Protein AF-A0A9D9IUT5-F1 (afdb_monomer_lite)

pLDDT: mean 87.12, std 12.57, range [39.44, 98.44]

Secondary structure (DSSP, 8-state):
-HHHHHHHHHHTHHHHHHHHHHH-S-S-TTSPPPP----TTS--HHHHHHHHHS-SS---HHHHHHHHHH--S----SSHHHHHH---TTHHHHTT--SEE--TT-SSHHHHHHHHHHHHHTT-EEEEEEE-SS--EEEEEEEEEE-TTS-EEEEEEE-TT-TTS----S-SSS-----EEEEEEEE-SSSS--EEETTSS-EEEEEEEE---HHHHHHH-TT----GGG--

Sequence (232 aa):
ASNLLHWWTRLNEPYIEAYDARYSSNPWPVYPRPSFGFSDTEGSEIFDFFRDISRNRGGSDAVGINWFICGTPGISSPDPDIDDNYGGYFTEIFDNIDVAVSPEDAMNKESFSRIIKGALENKQGIGFVRGGVGATHVMTIWGAEFDDEGYVSAIYYVDNNDHFRFEVKGGSNDFQHHRLIREVITYKDSGYWKVILGTGSYAITSLTVVDLKRDIWQKKFPEVEINESFIQ

Structure (mmCIF, N/CA/C/O backbone):
data_AF-A0A9D9IUT5-F1
#
_entry.id   AF-A0A9D9IUT5-F1
#
loop_
_atom_site.group_PDB
_atom_site.id
_atom_site.type_symbol
_atom_site.label_atom_id
_atom_site.label_alt_id
_atom_site.label_comp_id
_atom_site.label_asym_id
_atom_site.label_entity_id
_atom_site.label_seq_id
_atom_site.pdbx_PDB_ins_code
_atom_site.Cartn_x
_atom_site.Cartn_y
_atom_site.Cartn_z
_atom_site.occupancy
_atom_site.B_iso_or_equiv
_atom_site.auth_seq_id
_atom_site.auth_comp_id
_atom_site.auth_asym_id
_atom_site.auth_atom_id
_atom_site.pdbx_PDB_model_num
ATOM 1 N N . ALA A 1 1 ? 4.199 -4.278 3.596 1.00 90.62 1 ALA A N 1
ATOM 2 C CA . ALA A 1 1 ? 4.798 -3.986 2.277 1.00 90.62 1 ALA A CA 1
ATOM 3 C C . ALA A 1 1 ? 4.388 -5.017 1.223 1.00 90.62 1 ALA A C 1
ATOM 5 O O . ALA A 1 1 ? 3.663 -4.640 0.316 1.00 90.62 1 ALA A O 1
ATOM 6 N N . SER A 1 2 ? 4.760 -6.300 1.346 1.00 93.25 2 SER A N 1
ATOM 7 C CA . SER A 1 2 ? 4.600 -7.300 0.267 1.00 93.25 2 SER A CA 1
ATOM 8 C C . SER A 1 2 ? 3.184 -7.434 -0.313 1.00 93.25 2 SER A C 1
ATOM 10 O O . SER A 1 2 ? 3.049 -7.415 -1.527 1.00 93.25 2 SER A O 1
ATOM 12 N N . ASN A 1 3 ? 2.124 -7.465 0.505 1.00 92.62 3 ASN A N 1
ATOM 13 C CA . ASN A 1 3 ? 0.739 -7.512 -0.003 1.00 92.62 3 ASN A CA 1
ATOM 14 C C . ASN A 1 3 ? 0.387 -6.315 -0.902 1.00 92.62 3 ASN A C 1
ATOM 16 O O . ASN A 1 3 ? -0.244 -6.478 -1.942 1.00 92.62 3 ASN A O 1
ATOM 20 N N . LEU A 1 4 ? 0.811 -5.111 -0.508 1.00 96.06 4 LEU A N 1
ATOM 21 C CA . LEU A 1 4 ? 0.586 -3.891 -1.285 1.00 96.06 4 LEU A CA 1
ATOM 22 C C . LEU A 1 4 ? 1.454 -3.862 -2.546 1.00 96.06 4 LEU A C 1
ATOM 24 O O . LEU A 1 4 ? 1.012 -3.341 -3.560 1.00 96.06 4 LEU A O 1
ATOM 28 N N . LEU A 1 5 ? 2.654 -4.448 -2.508 1.00 97.00 5 LEU A N 1
ATOM 29 C CA . LEU A 1 5 ? 3.489 -4.598 -3.699 1.00 97.00 5 LEU A CA 1
ATOM 30 C C . LEU A 1 5 ? 2.892 -5.600 -4.683 1.00 97.00 5 LEU A C 1
ATOM 32 O O . LEU A 1 5 ? 2.835 -5.274 -5.856 1.00 97.00 5 LEU A O 1
ATOM 36 N N . HIS A 1 6 ? 2.376 -6.743 -4.223 1.00 94.31 6 HIS A N 1
ATOM 37 C CA . HIS A 1 6 ? 1.640 -7.686 -5.075 1.00 94.31 6 HIS A CA 1
ATOM 38 C C . HIS A 1 6 ? 0.436 -7.031 -5.742 1.00 94.31 6 HIS A C 1
ATOM 40 O O . HIS A 1 6 ? 0.234 -7.170 -6.944 1.00 94.31 6 HIS A O 1
ATOM 46 N N . TRP A 1 7 ? -0.344 -6.265 -4.978 1.00 94.12 7 TRP A N 1
ATOM 47 C CA . TRP A 1 7 ? -1.442 -5.474 -5.530 1.00 94.12 7 TRP A CA 1
ATOM 48 C C . TRP A 1 7 ? -0.948 -4.470 -6.586 1.00 94.12 7 TRP A C 1
ATOM 50 O O . TRP A 1 7 ? -1.491 -4.406 -7.690 1.00 94.12 7 TRP A O 1
ATOM 60 N N . TRP A 1 8 ? 0.109 -3.717 -6.275 1.00 96.44 8 TRP A N 1
ATOM 61 C CA . TRP A 1 8 ? 0.637 -2.674 -7.149 1.00 96.44 8 TRP A CA 1
ATOM 62 C C . TRP A 1 8 ? 1.225 -3.244 -8.444 1.00 96.44 8 TRP A C 1
ATOM 64 O O . TRP A 1 8 ? 0.943 -2.729 -9.525 1.00 96.44 8 TRP A O 1
ATOM 74 N N . THR A 1 9 ? 2.007 -4.324 -8.358 1.00 95.00 9 THR A N 1
ATOM 75 C CA . THR A 1 9 ? 2.627 -4.973 -9.520 1.00 95.00 9 THR A CA 1
ATOM 76 C C . THR A 1 9 ? 1.574 -5.629 -10.395 1.00 95.00 9 THR A C 1
ATOM 78 O O . THR A 1 9 ? 1.583 -5.427 -11.606 1.00 95.00 9 THR A O 1
ATOM 81 N N . ARG A 1 10 ? 0.597 -6.318 -9.795 1.00 92.44 10 ARG A N 1
ATOM 82 C CA . ARG A 1 10 ? -0.505 -6.947 -10.528 1.00 92.44 10 ARG A CA 1
ATOM 83 C C . ARG A 1 10 ? -1.317 -5.944 -11.341 1.00 92.44 10 ARG A C 1
ATOM 85 O O . ARG A 1 10 ? -1.724 -6.257 -12.458 1.00 92.44 10 ARG A O 1
ATOM 92 N N . LEU A 1 11 ? -1.583 -4.763 -10.782 1.00 93.31 11 LEU A N 1
ATOM 93 C CA . LEU A 1 11 ? -2.378 -3.725 -11.441 1.00 93.31 11 LEU A CA 1
ATOM 94 C C . LEU A 1 11 ? -1.574 -2.839 -12.400 1.00 93.31 11 LEU A C 1
ATOM 96 O O . LEU A 1 11 ? -2.183 -2.102 -13.179 1.00 93.31 11 LEU A O 1
ATOM 100 N N . ASN A 1 12 ? -0.245 -2.912 -12.371 1.00 95.19 12 ASN A N 1
ATOM 101 C CA . ASN A 1 12 ? 0.646 -2.222 -13.303 1.00 95.19 12 ASN A CA 1
ATOM 102 C C . ASN A 1 12 ? 1.376 -3.186 -14.255 1.00 95.19 12 ASN A C 1
ATOM 104 O O . ASN A 1 12 ? 2.291 -2.765 -14.951 1.00 95.19 12 ASN A O 1
ATOM 108 N N . GLU A 1 13 ? 0.966 -4.453 -14.323 1.00 94.06 13 GLU A N 1
ATOM 109 C CA . GLU A 1 13 ? 1.642 -5.5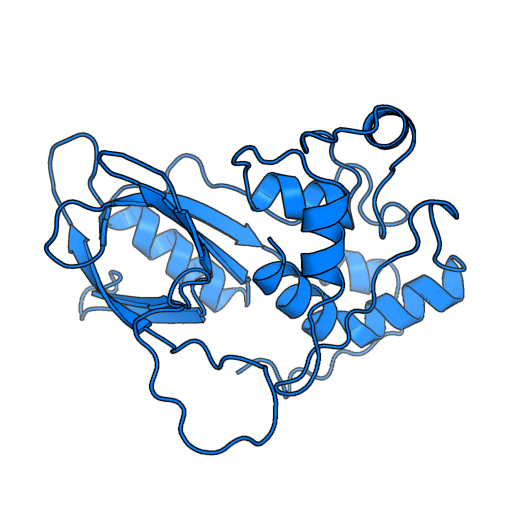17 -15.079 1.00 94.06 13 GLU A CA 1
ATOM 110 C C . GLU A 1 13 ? 1.968 -5.128 -16.540 1.00 94.06 13 GLU A C 1
ATOM 112 O O . GLU A 1 13 ? 3.148 -5.165 -16.888 1.00 94.06 13 GLU A O 1
ATOM 117 N N . PRO A 1 14 ? 1.032 -4.602 -17.362 1.00 95.31 14 PRO A N 1
ATOM 118 C CA . PRO A 1 14 ? 1.368 -4.170 -18.725 1.00 95.31 14 PRO A CA 1
ATOM 119 C C . PRO A 1 14 ? 2.414 -3.042 -18.794 1.00 95.31 14 PRO A C 1
ATOM 121 O O . PRO A 1 14 ? 3.215 -2.973 -19.726 1.00 95.31 14 PRO A O 1
ATOM 124 N N . TYR A 1 15 ? 2.431 -2.144 -17.805 1.00 96.44 15 TYR A N 1
ATOM 125 C CA . TYR A 1 15 ? 3.437 -1.084 -17.726 1.00 96.44 15 TYR A CA 1
ATOM 126 C C . TYR A 1 15 ? 4.805 -1.617 -17.316 1.00 96.44 15 TYR A C 1
ATOM 128 O O . TYR A 1 15 ? 5.823 -1.164 -17.836 1.00 96.44 15 TYR A O 1
ATOM 136 N N . ILE A 1 16 ? 4.825 -2.581 -16.399 1.00 94.81 16 ILE A N 1
ATOM 137 C CA . ILE A 1 16 ? 6.037 -3.270 -15.966 1.00 94.81 16 ILE A CA 1
ATOM 138 C C . ILE A 1 16 ? 6.655 -4.024 -17.150 1.00 94.81 16 ILE A C 1
ATOM 140 O O . ILE A 1 16 ? 7.848 -3.881 -17.390 1.00 94.81 16 ILE A O 1
ATOM 144 N N . GLU A 1 17 ? 5.859 -4.733 -17.952 1.00 93.94 17 GLU A N 1
ATOM 145 C CA . GLU A 1 17 ? 6.348 -5.401 -19.168 1.00 93.94 17 GLU A CA 1
ATOM 146 C C . GLU A 1 17 ? 6.980 -4.406 -20.158 1.00 93.94 17 GLU A C 1
ATOM 148 O O . GLU A 1 17 ? 8.074 -4.637 -20.682 1.00 93.94 17 GLU A O 1
ATOM 153 N N . ALA A 1 18 ? 6.329 -3.259 -20.385 1.00 95.62 18 ALA A N 1
ATOM 154 C CA . ALA A 1 18 ? 6.859 -2.207 -21.251 1.00 95.62 18 ALA A CA 1
ATOM 155 C C . ALA A 1 18 ? 8.140 -1.563 -20.686 1.00 95.62 18 ALA A C 1
ATOM 157 O O . ALA A 1 18 ? 9.061 -1.229 -21.442 1.00 95.62 18 ALA A O 1
ATOM 158 N N . TYR A 1 19 ? 8.220 -1.408 -19.363 1.00 94.81 19 TYR A N 1
ATOM 159 C CA . TYR A 1 19 ? 9.417 -0.951 -18.663 1.00 94.81 19 TYR A CA 1
ATOM 160 C C . TYR A 1 19 ? 10.583 -1.906 -18.887 1.00 94.81 19 TYR A C 1
ATOM 162 O O . TYR A 1 19 ? 11.660 -1.477 -19.303 1.00 94.81 19 TYR A O 1
ATOM 170 N N . ASP A 1 20 ? 10.355 -3.198 -18.678 1.00 92.19 20 ASP A N 1
ATOM 171 C CA . ASP A 1 20 ? 11.373 -4.233 -18.810 1.00 92.19 20 ASP A CA 1
ATOM 172 C C . ASP A 1 20 ? 11.903 -4.314 -20.241 1.00 92.19 20 ASP A C 1
ATOM 174 O O . ASP A 1 20 ? 13.118 -4.326 -20.455 1.00 92.19 20 ASP A O 1
ATOM 178 N N . ALA A 1 21 ? 11.005 -4.261 -21.229 1.00 93.31 21 ALA A N 1
ATOM 179 C CA . ALA A 1 21 ? 11.368 -4.250 -22.642 1.00 93.31 21 ALA A CA 1
ATOM 180 C C . ALA A 1 21 ? 12.238 -3.039 -23.025 1.00 93.31 21 ALA A C 1
ATOM 182 O O . ALA A 1 21 ? 13.100 -3.146 -23.898 1.00 93.31 21 ALA A O 1
ATOM 183 N N . ARG A 1 22 ? 12.025 -1.880 -22.386 1.00 93.69 22 ARG A N 1
ATOM 184 C CA . ARG A 1 22 ? 12.753 -0.637 -22.688 1.00 93.69 22 ARG A CA 1
ATOM 185 C C . ARG A 1 22 ? 14.077 -0.521 -21.939 1.00 93.69 22 ARG A C 1
ATOM 187 O O . ARG A 1 22 ? 15.047 -0.027 -22.508 1.00 93.69 22 ARG A O 1
ATOM 194 N N . TYR A 1 23 ? 14.110 -0.950 -20.683 1.00 89.44 23 TYR A N 1
ATOM 195 C CA . TYR A 1 23 ? 15.225 -0.709 -19.766 1.00 89.44 23 TYR A CA 1
ATOM 196 C C . TYR A 1 23 ? 16.047 -1.961 -19.444 1.00 89.44 23 TYR A C 1
ATOM 198 O O . TYR A 1 23 ? 17.029 -1.870 -18.715 1.00 89.44 23 TYR A O 1
ATOM 206 N N . SER A 1 24 ? 15.694 -3.121 -20.014 1.00 71.56 24 SER A N 1
ATOM 207 C CA . SER A 1 24 ? 16.370 -4.409 -19.772 1.00 71.56 24 SER A CA 1
ATOM 208 C C . SER A 1 24 ? 16.408 -4.813 -18.290 1.00 71.56 24 SER A C 1
ATOM 210 O O . SER A 1 24 ? 17.370 -5.431 -17.842 1.00 71.56 24 SER A O 1
ATOM 212 N N . SER A 1 25 ? 15.365 -4.431 -17.545 1.00 62.53 25 SER A N 1
ATOM 213 C CA . SER A 1 25 ? 15.146 -4.604 -16.099 1.00 62.53 25 SER A CA 1
ATOM 214 C C . SER A 1 25 ? 16.076 -5.591 -15.380 1.00 62.53 25 SER A C 1
ATOM 216 O O . SER A 1 25 ? 15.785 -6.785 -15.309 1.00 62.53 25 SER A O 1
ATOM 218 N N . ASN A 1 26 ? 17.159 -5.089 -14.778 1.00 61.16 26 ASN A N 1
ATOM 219 C CA . ASN A 1 26 ? 17.793 -5.721 -13.617 1.00 61.16 26 ASN A CA 1
ATOM 220 C C . ASN A 1 26 ? 18.773 -4.737 -12.944 1.00 61.16 26 ASN A C 1
ATOM 222 O O . ASN A 1 26 ? 19.967 -4.757 -13.248 1.00 61.16 26 ASN A O 1
ATOM 226 N N . PRO A 1 27 ? 18.296 -3.828 -12.074 1.00 61.53 27 PRO A N 1
ATOM 227 C CA . PRO A 1 27 ? 19.110 -2.705 -11.610 1.00 61.53 27 PRO A CA 1
ATOM 228 C C . PRO A 1 27 ? 20.299 -3.112 -10.730 1.00 61.53 27 PRO A C 1
ATOM 230 O O . PRO A 1 27 ? 21.209 -2.310 -10.549 1.00 61.53 27 PRO A O 1
ATOM 233 N N . TRP A 1 28 ? 20.367 -4.364 -10.256 1.00 67.44 28 TRP A N 1
ATOM 234 C CA . TRP A 1 28 ? 21.574 -4.887 -9.622 1.00 67.44 28 TRP A CA 1
ATOM 235 C C . TRP A 1 28 ? 21.656 -6.424 -9.702 1.00 67.44 28 TRP A C 1
ATOM 237 O O . TRP A 1 28 ? 20.814 -7.104 -9.118 1.00 67.44 28 TRP A O 1
ATOM 247 N N . PRO A 1 29 ? 22.669 -7.013 -10.375 1.00 66.56 29 PRO A N 1
ATOM 248 C CA . PRO A 1 29 ? 22.763 -8.468 -10.556 1.00 66.56 29 PRO A CA 1
ATOM 249 C C . PRO A 1 29 ? 22.817 -9.297 -9.267 1.00 66.56 29 PRO A C 1
ATOM 251 O O . PRO A 1 29 ? 22.494 -10.481 -9.302 1.00 66.56 29 PRO A O 1
ATOM 254 N N . VAL A 1 30 ? 23.247 -8.696 -8.151 1.00 72.94 30 VAL A N 1
ATOM 255 C CA . VAL A 1 30 ? 23.338 -9.370 -6.844 1.00 72.94 30 VAL A CA 1
ATOM 256 C C . VAL A 1 30 ? 21.951 -9.561 -6.220 1.00 72.94 30 VAL A C 1
ATOM 258 O O . VAL A 1 30 ? 21.727 -10.547 -5.526 1.00 72.94 30 VAL A O 1
ATOM 261 N N . TYR A 1 31 ? 21.008 -8.668 -6.528 1.00 76.25 31 TYR A N 1
ATOM 262 C CA . TYR A 1 31 ? 19.648 -8.676 -5.994 1.00 76.25 31 TYR A CA 1
ATOM 263 C C . TYR A 1 31 ? 18.642 -8.550 -7.142 1.00 76.25 31 TYR A C 1
ATOM 265 O O . TYR A 1 31 ? 18.053 -7.479 -7.343 1.00 76.25 31 TYR A O 1
ATOM 273 N N . PRO A 1 32 ? 18.457 -9.626 -7.933 1.00 84.31 32 PRO A N 1
ATOM 274 C CA . PRO A 1 32 ? 17.520 -9.602 -9.041 1.00 84.31 32 PRO A CA 1
ATOM 275 C C . PRO A 1 32 ? 16.111 -9.305 -8.537 1.00 84.31 32 PRO A C 1
ATOM 277 O O . PRO A 1 32 ? 15.753 -9.653 -7.410 1.00 84.31 32 PRO A O 1
ATOM 280 N N . ARG A 1 33 ? 15.307 -8.659 -9.382 1.00 89.44 33 ARG A N 1
ATOM 281 C CA . ARG A 1 33 ? 13.916 -8.368 -9.034 1.00 89.44 33 ARG A CA 1
ATOM 282 C C . ARG A 1 33 ? 13.164 -9.677 -8.759 1.00 89.44 33 ARG A C 1
ATOM 284 O O . ARG A 1 33 ? 13.180 -10.535 -9.644 1.00 89.44 33 ARG A O 1
ATOM 291 N N . PRO A 1 34 ? 12.523 -9.842 -7.584 1.00 90.94 34 PRO A N 1
ATOM 292 C CA . PRO A 1 34 ? 11.780 -11.060 -7.282 1.00 90.94 34 PRO A CA 1
ATOM 293 C C . PRO A 1 34 ? 10.592 -11.210 -8.232 1.00 90.94 34 PRO A C 1
ATOM 295 O O . PRO A 1 34 ? 10.058 -10.213 -8.732 1.00 90.94 34 PRO A O 1
ATOM 298 N N . SER A 1 35 ? 10.154 -12.449 -8.449 1.00 90.56 35 SER A N 1
ATOM 299 C CA . SER A 1 35 ? 8.930 -12.722 -9.192 1.00 90.56 35 SER A CA 1
ATOM 300 C C . SER A 1 35 ? 7.730 -12.035 -8.538 1.00 90.56 35 SER A C 1
ATOM 302 O O . SER A 1 35 ? 7.571 -12.014 -7.314 1.00 90.56 35 SER A O 1
ATOM 304 N N . PHE A 1 36 ? 6.859 -11.484 -9.381 1.00 90.06 36 PHE A N 1
ATOM 305 C CA . PHE A 1 36 ? 5.552 -10.966 -8.973 1.00 90.06 36 PHE A CA 1
ATOM 306 C C . PHE A 1 36 ? 4.461 -12.037 -9.028 1.00 90.06 36 PHE A C 1
ATOM 308 O O . PHE A 1 36 ? 3.319 -11.762 -8.666 1.00 90.06 36 PHE A O 1
ATOM 315 N N . GLY A 1 37 ? 4.806 -13.245 -9.487 1.00 84.31 37 GLY A N 1
ATOM 316 C CA . GLY A 1 37 ? 3.919 -14.395 -9.440 1.00 84.31 37 GLY A CA 1
ATOM 317 C C . GLY A 1 37 ? 3.505 -14.675 -8.001 1.00 84.31 37 GLY A C 1
ATOM 318 O O . GLY A 1 37 ? 4.340 -14.785 -7.104 1.00 84.31 37 GLY A O 1
ATOM 319 N N . PHE A 1 38 ? 2.199 -14.751 -7.784 1.00 77.62 38 PHE A N 1
ATOM 320 C CA . PHE A 1 38 ? 1.624 -15.135 -6.509 1.00 77.62 38 PHE A CA 1
ATOM 321 C C . PHE A 1 38 ? 0.330 -15.899 -6.767 1.00 77.62 38 PHE A C 1
ATOM 323 O O . PHE A 1 38 ? -0.534 -15.445 -7.520 1.00 77.62 38 PHE A O 1
ATOM 330 N N . SER A 1 39 ? 0.208 -17.066 -6.145 1.00 73.19 39 SER A N 1
ATOM 331 C CA . SER A 1 39 ? -0.992 -17.895 -6.189 1.00 73.19 39 SER A CA 1
ATOM 332 C C . SER A 1 39 ? -1.281 -18.471 -4.806 1.00 73.19 39 SER A C 1
ATOM 334 O O . SER A 1 39 ? -0.475 -18.363 -3.885 1.00 73.19 39 SER A O 1
ATOM 336 N N . ASP A 1 40 ? -2.425 -19.127 -4.664 1.00 67.69 40 ASP A N 1
ATOM 337 C CA . ASP A 1 40 ? -2.781 -19.922 -3.486 1.00 67.69 40 ASP A CA 1
ATOM 338 C C . ASP A 1 40 ? -1.916 -21.190 -3.319 1.00 67.69 40 ASP A C 1
ATOM 340 O O . ASP A 1 40 ? -2.012 -21.893 -2.312 1.00 67.69 40 ASP A O 1
ATOM 344 N N . THR A 1 41 ? -1.048 -21.485 -4.292 1.00 64.56 41 THR A N 1
ATOM 345 C CA . THR A 1 41 ? -0.199 -22.684 -4.320 1.00 64.56 41 THR A CA 1
ATOM 346 C C . THR A 1 41 ? 1.299 -22.400 -4.356 1.00 64.56 41 THR A C 1
ATOM 348 O O . THR A 1 41 ? 2.081 -23.349 -4.375 1.00 64.56 41 THR A O 1
ATOM 351 N N . GLU A 1 42 ? 1.710 -21.132 -4.355 1.00 71.06 42 GLU A N 1
ATOM 352 C CA . GLU A 1 42 ? 3.113 -20.729 -4.456 1.00 71.06 42 GLU A CA 1
ATOM 353 C C . GLU A 1 42 ? 3.477 -19.697 -3.383 1.00 71.06 42 GLU A C 1
ATOM 355 O O . GLU A 1 42 ? 2.655 -18.892 -2.943 1.00 71.06 42 GLU A O 1
ATOM 360 N N . GLY A 1 43 ? 4.739 -19.730 -2.950 1.00 79.81 43 GLY A N 1
ATOM 361 C CA . GLY A 1 43 ? 5.280 -18.750 -2.015 1.00 79.81 43 GLY A CA 1
ATOM 362 C C . GLY A 1 43 ? 5.399 -17.366 -2.651 1.00 79.81 43 GLY A C 1
ATOM 363 O O . GLY A 1 43 ? 5.471 -17.214 -3.865 1.00 79.81 43 GLY A O 1
ATOM 364 N N . SER A 1 44 ? 5.440 -16.334 -1.814 1.00 89.00 44 SER A N 1
ATOM 365 C CA . SER A 1 44 ? 5.627 -14.960 -2.270 1.00 89.00 44 SER A CA 1
ATOM 366 C C . SER A 1 44 ? 7.118 -14.615 -2.309 1.00 89.00 44 SER A C 1
ATOM 368 O O . SER A 1 44 ? 7.683 -14.257 -1.272 1.00 89.00 44 SER A O 1
ATOM 370 N N . GLU A 1 45 ? 7.730 -14.597 -3.496 1.00 92.94 45 GLU A N 1
ATOM 371 C CA . GLU A 1 45 ? 9.140 -14.198 -3.650 1.00 92.94 45 GLU A CA 1
ATOM 372 C C . GLU A 1 45 ? 9.405 -12.760 -3.180 1.00 92.94 45 GLU A C 1
ATOM 374 O O . GLU A 1 45 ? 10.450 -12.490 -2.602 1.00 92.94 45 GLU A O 1
ATOM 379 N N . ILE A 1 46 ? 8.440 -11.838 -3.313 1.00 93.69 46 ILE A N 1
ATOM 380 C CA . ILE A 1 46 ? 8.555 -10.484 -2.734 1.00 93.69 46 ILE A CA 1
ATOM 381 C C . ILE A 1 46 ? 8.707 -10.550 -1.206 1.00 93.69 46 ILE A C 1
ATOM 383 O O . ILE A 1 46 ? 9.415 -9.752 -0.599 1.00 93.69 46 ILE A O 1
ATOM 387 N N . PHE A 1 47 ? 8.011 -11.479 -0.553 1.00 91.31 47 PHE A N 1
ATOM 388 C CA . PHE A 1 47 ? 8.055 -11.621 0.904 1.00 91.31 47 PHE A CA 1
ATOM 389 C C . PHE A 1 47 ? 9.357 -12.276 1.353 1.00 91.31 47 PHE A C 1
ATOM 391 O O . PHE A 1 47 ? 9.993 -11.774 2.279 1.00 91.31 47 PHE A O 1
ATOM 398 N N . ASP A 1 48 ? 9.775 -13.338 0.664 1.00 90.94 48 ASP A N 1
ATOM 399 C CA . ASP A 1 48 ? 11.066 -13.981 0.902 1.00 90.94 48 ASP A CA 1
ATOM 400 C C . ASP A 1 48 ? 12.217 -12.989 0.687 1.00 90.94 48 ASP A C 1
ATOM 402 O O . ASP A 1 48 ? 13.079 -12.864 1.552 1.00 90.94 48 ASP A O 1
ATOM 406 N N . PHE A 1 49 ? 12.145 -12.170 -0.365 1.00 91.31 49 PHE A N 1
ATOM 407 C CA . PHE A 1 49 ? 13.099 -11.094 -0.615 1.00 91.31 49 PHE A CA 1
ATOM 408 C C . PHE A 1 49 ? 13.218 -10.137 0.577 1.00 91.31 49 PHE A C 1
ATOM 410 O O . PHE A 1 49 ? 14.318 -9.919 1.078 1.00 91.31 49 PHE A O 1
ATOM 417 N N . PHE A 1 50 ? 12.100 -9.614 1.102 1.00 91.38 50 PHE A N 1
ATOM 418 C CA . PHE A 1 50 ? 12.149 -8.752 2.290 1.00 91.38 50 PHE A CA 1
ATOM 419 C C . PHE A 1 50 ? 12.701 -9.463 3.527 1.00 91.38 50 PHE A C 1
ATOM 421 O O . PHE A 1 50 ? 13.377 -8.817 4.328 1.00 91.38 50 PHE A O 1
ATOM 428 N N . ARG A 1 51 ? 12.423 -10.761 3.701 1.00 89.94 51 ARG A N 1
ATOM 429 C CA . ARG A 1 51 ? 12.961 -11.554 4.815 1.00 89.94 51 ARG A CA 1
ATOM 430 C C . ARG A 1 51 ? 14.482 -11.684 4.730 1.00 89.94 51 ARG A C 1
ATOM 432 O O . ARG A 1 51 ? 15.134 -11.643 5.770 1.00 89.94 51 ARG A O 1
ATOM 439 N N . ASP A 1 52 ? 15.020 -11.811 3.524 1.00 88.88 52 ASP A N 1
ATOM 440 C CA . ASP A 1 52 ? 16.449 -12.018 3.297 1.00 88.88 52 ASP A CA 1
ATOM 441 C C . ASP A 1 52 ? 17.242 -10.705 3.413 1.00 88.88 52 ASP A C 1
ATOM 443 O O . ASP A 1 52 ? 18.326 -10.681 3.997 1.00 88.88 52 ASP A O 1
ATOM 447 N N . ILE A 1 53 ? 16.680 -9.597 2.921 1.00 87.19 53 ILE A N 1
ATOM 448 C CA . ILE A 1 53 ? 17.353 -8.286 2.887 1.00 87.19 53 ILE A CA 1
ATOM 449 C C . ILE A 1 53 ? 17.126 -7.431 4.137 1.00 87.19 53 ILE A C 1
ATOM 451 O O . ILE A 1 53 ? 17.851 -6.466 4.354 1.00 87.19 53 ILE A O 1
ATOM 455 N N . SER A 1 54 ? 16.131 -7.738 4.974 1.00 89.44 54 SER A N 1
ATOM 456 C CA . SER A 1 54 ? 15.827 -6.924 6.159 1.00 89.44 54 SER A CA 1
ATOM 457 C C . SER A 1 54 ? 16.435 -7.516 7.423 1.00 89.44 54 SER A C 1
ATOM 459 O O . SER A 1 54 ? 16.367 -8.716 7.687 1.00 89.44 54 SER A O 1
ATOM 461 N N . ARG A 1 55 ? 16.944 -6.657 8.308 1.00 87.38 55 ARG A N 1
ATOM 462 C CA . ARG A 1 55 ? 17.190 -7.049 9.699 1.00 87.38 55 ARG A CA 1
ATOM 463 C C . ARG A 1 55 ? 15.863 -7.441 10.338 1.00 87.38 55 ARG A C 1
ATOM 465 O O . ARG A 1 55 ? 14.829 -6.847 10.050 1.00 87.38 55 ARG A O 1
ATOM 472 N N . ASN A 1 56 ? 15.914 -8.363 11.297 1.00 87.06 56 ASN A N 1
ATOM 473 C CA . ASN A 1 56 ? 14.768 -8.727 12.132 1.00 87.06 56 ASN A CA 1
ATOM 474 C C . ASN A 1 56 ? 14.413 -7.596 13.127 1.00 87.06 56 ASN A C 1
ATOM 476 O O . ASN A 1 56 ? 14.596 -7.714 14.341 1.00 87.06 56 ASN A O 1
ATOM 480 N N . ARG A 1 57 ? 13.999 -6.446 12.589 1.00 83.81 57 ARG A N 1
ATOM 481 C CA . ARG A 1 57 ? 13.557 -5.233 13.277 1.00 83.81 57 ARG A CA 1
ATOM 482 C C . ARG A 1 57 ? 12.335 -4.699 12.537 1.00 83.81 57 ARG A C 1
ATOM 484 O O . ARG A 1 57 ? 12.302 -4.710 11.312 1.00 83.81 57 ARG A O 1
ATOM 491 N N . GLY A 1 58 ? 11.342 -4.223 13.285 1.00 80.12 58 GLY A N 1
ATOM 492 C CA . GLY A 1 58 ? 10.157 -3.605 12.691 1.00 80.12 58 GLY A CA 1
ATOM 493 C C . GLY A 1 58 ? 10.517 -2.389 11.832 1.00 80.12 58 GLY A C 1
ATOM 494 O O . GLY A 1 58 ? 11.468 -1.669 12.140 1.00 80.12 58 GLY A O 1
ATOM 495 N N . GLY A 1 59 ? 9.738 -2.158 10.778 1.00 85.50 59 GLY A N 1
ATOM 496 C CA . GLY A 1 59 ? 9.907 -1.047 9.843 1.00 85.50 59 GLY A CA 1
ATOM 497 C C . GLY A 1 59 ? 8.566 -0.487 9.368 1.00 85.50 59 GLY A C 1
ATOM 498 O O . GLY A 1 59 ? 7.504 -0.974 9.760 1.00 85.50 59 GLY A O 1
ATOM 499 N N . SER A 1 60 ? 8.623 0.548 8.530 1.00 90.69 60 SER A N 1
ATOM 500 C CA . SER A 1 60 ? 7.447 1.152 7.891 1.00 90.69 60 SER A CA 1
ATOM 501 C C . SER A 1 60 ? 7.139 0.451 6.566 1.00 90.69 60 SER A C 1
ATOM 503 O O . SER A 1 60 ? 8.044 0.188 5.772 1.00 90.69 60 SER A O 1
ATOM 505 N N . ASP A 1 61 ? 5.864 0.155 6.307 1.00 92.69 61 ASP A N 1
ATOM 506 C CA . ASP A 1 61 ? 5.433 -0.378 5.016 1.00 92.69 61 ASP A CA 1
ATOM 507 C C . ASP A 1 61 ? 5.602 0.633 3.883 1.00 92.69 61 ASP A C 1
ATOM 509 O O . ASP A 1 61 ? 6.048 0.226 2.815 1.00 92.69 61 ASP A O 1
ATOM 513 N N . ALA A 1 62 ? 5.324 1.919 4.115 1.00 95.62 62 ALA A N 1
ATOM 514 C CA . ALA A 1 62 ? 5.554 2.972 3.127 1.00 95.62 62 ALA A CA 1
ATOM 515 C C . ALA A 1 62 ? 7.034 3.043 2.723 1.00 95.62 62 ALA A C 1
ATOM 517 O O . ALA A 1 62 ? 7.353 3.049 1.536 1.00 95.62 62 ALA A O 1
ATOM 518 N N . VAL A 1 63 ? 7.936 2.991 3.711 1.00 94.38 63 VAL A N 1
ATOM 519 C CA . VAL A 1 63 ? 9.387 2.974 3.472 1.00 94.38 63 VAL A CA 1
ATOM 520 C C . VAL A 1 63 ? 9.796 1.729 2.694 1.00 94.38 63 VAL A C 1
ATOM 522 O O . VAL A 1 63 ? 10.507 1.847 1.706 1.00 94.38 63 VAL A O 1
ATOM 525 N N . GLY A 1 64 ? 9.318 0.542 3.082 1.00 94.44 64 GLY A N 1
ATOM 526 C CA . GLY A 1 64 ? 9.629 -0.690 2.352 1.00 94.44 64 GLY A CA 1
ATOM 527 C C . GLY A 1 64 ? 9.145 -0.666 0.897 1.00 94.44 64 GLY A C 1
ATOM 528 O O . GLY A 1 64 ? 9.853 -1.140 0.013 1.00 94.44 64 GLY A O 1
ATOM 529 N N . ILE A 1 65 ? 7.968 -0.089 0.633 1.00 96.88 65 ILE A N 1
ATOM 530 C CA . ILE A 1 65 ? 7.409 0.044 -0.721 1.00 96.88 65 ILE A CA 1
ATOM 531 C C . ILE A 1 65 ? 8.218 1.042 -1.558 1.00 96.88 65 ILE A C 1
ATOM 533 O O . ILE A 1 65 ? 8.615 0.707 -2.673 1.00 96.88 65 ILE A O 1
ATOM 537 N N . ASN A 1 66 ? 8.496 2.238 -1.030 1.00 96.44 66 ASN A N 1
ATOM 538 C CA . ASN A 1 66 ? 9.262 3.257 -1.757 1.00 96.44 66 ASN A CA 1
ATOM 539 C C . ASN A 1 66 ? 10.719 2.849 -1.949 1.00 96.44 66 ASN A C 1
ATOM 541 O O . ASN A 1 66 ? 11.288 3.122 -2.998 1.00 96.44 66 ASN A O 1
ATOM 545 N N . TRP A 1 67 ? 11.314 2.141 -0.991 1.00 93.44 67 TRP A N 1
ATOM 546 C CA . TRP A 1 67 ? 12.618 1.528 -1.193 1.00 93.44 67 TRP A CA 1
ATOM 547 C C . TRP A 1 67 ? 12.554 0.545 -2.366 1.00 93.44 67 TRP A C 1
ATOM 549 O O . TRP A 1 67 ? 13.268 0.724 -3.348 1.00 93.44 67 TRP A O 1
ATOM 559 N N . PHE A 1 68 ? 11.624 -0.418 -2.342 1.00 93.69 68 PHE A N 1
ATOM 560 C CA . PHE A 1 68 ? 11.488 -1.427 -3.398 1.00 93.69 68 PHE A CA 1
ATOM 561 C C . PHE A 1 68 ? 11.315 -0.814 -4.794 1.00 93.69 68 PHE A C 1
ATOM 563 O O . PHE A 1 68 ? 11.986 -1.227 -5.738 1.00 93.69 68 PHE A O 1
ATOM 570 N N . ILE A 1 69 ? 10.429 0.173 -4.936 1.00 94.69 69 ILE A N 1
ATOM 571 C CA . ILE A 1 69 ? 10.079 0.745 -6.241 1.00 94.69 69 ILE A CA 1
ATOM 572 C C . ILE A 1 69 ? 11.063 1.844 -6.655 1.00 94.69 69 ILE A C 1
ATOM 574 O O . ILE A 1 69 ? 11.575 1.824 -7.774 1.00 94.69 69 ILE A O 1
ATOM 578 N N . CYS A 1 70 ? 11.329 2.782 -5.751 1.00 92.38 70 CYS A N 1
ATOM 579 C CA . CYS A 1 70 ? 11.934 4.082 -6.037 1.00 92.38 70 CYS A CA 1
ATOM 580 C C . CYS A 1 70 ? 13.370 4.212 -5.520 1.00 92.38 70 CYS A C 1
ATOM 582 O O . CYS A 1 70 ? 13.998 5.238 -5.743 1.00 92.38 70 CYS A O 1
ATOM 584 N N . GLY A 1 71 ? 13.882 3.219 -4.787 1.00 89.88 71 GLY A N 1
ATOM 585 C CA . GLY A 1 71 ? 15.219 3.281 -4.197 1.00 89.88 71 GLY A CA 1
ATOM 586 C C . GLY A 1 71 ? 15.324 4.245 -3.015 1.00 89.88 71 GLY A C 1
ATOM 587 O O . GLY A 1 71 ? 16.432 4.544 -2.578 1.00 89.88 71 GLY A O 1
ATOM 588 N N . THR A 1 72 ? 14.198 4.733 -2.478 1.00 89.44 72 THR A N 1
ATOM 589 C CA . THR A 1 72 ? 14.197 5.644 -1.326 1.00 89.44 72 THR A CA 1
ATOM 590 C C . THR A 1 72 ? 14.877 4.962 -0.127 1.00 89.44 72 THR A C 1
ATOM 592 O O . THR A 1 72 ? 14.403 3.908 0.311 1.00 89.44 72 THR A O 1
ATOM 595 N N . PRO A 1 73 ? 15.962 5.526 0.440 1.00 86.19 73 PRO A N 1
ATOM 596 C CA . PRO A 1 73 ? 16.653 4.919 1.574 1.00 86.19 73 PRO A CA 1
ATOM 597 C C . PRO A 1 73 ? 15.753 4.827 2.810 1.00 86.19 73 PRO A C 1
ATOM 599 O O . PRO A 1 73 ? 14.949 5.722 3.073 1.00 86.19 73 PRO A O 1
ATOM 602 N N . GLY A 1 74 ? 15.922 3.779 3.620 1.00 82.94 74 GLY A N 1
ATOM 603 C CA . GLY A 1 74 ? 15.225 3.686 4.908 1.00 82.94 74 GLY A CA 1
ATOM 604 C C . GLY A 1 74 ? 14.895 2.280 5.395 1.00 82.94 74 GLY A C 1
ATOM 605 O O . GLY A 1 74 ? 14.435 2.131 6.531 1.00 82.94 74 GLY A O 1
ATOM 606 N N . ILE A 1 75 ? 15.134 1.244 4.589 1.00 85.88 75 ILE A N 1
ATOM 607 C CA . ILE A 1 75 ? 15.144 -0.119 5.123 1.00 85.88 75 ILE A CA 1
ATOM 608 C C . ILE A 1 75 ? 16.384 -0.320 5.996 1.00 85.88 75 ILE A C 1
ATOM 610 O O . ILE A 1 75 ? 17.389 0.364 5.843 1.00 85.88 75 ILE A O 1
ATOM 614 N N . SER A 1 76 ? 16.317 -1.262 6.933 1.00 84.50 76 SER A N 1
ATOM 615 C CA . SER A 1 76 ? 17.490 -1.659 7.706 1.00 84.50 76 SER A CA 1
ATOM 616 C C . SER A 1 76 ? 17.989 -2.996 7.183 1.00 84.50 76 SER A C 1
ATOM 618 O O . SER A 1 76 ? 17.404 -4.022 7.528 1.00 84.50 76 SER A O 1
ATOM 620 N N . SER A 1 77 ? 19.060 -2.989 6.388 1.00 85.69 77 SER A N 1
ATOM 621 C CA . SER A 1 77 ? 19.690 -4.204 5.863 1.00 85.69 77 SER A CA 1
ATOM 622 C C . SER A 1 77 ? 20.827 -4.718 6.769 1.00 85.69 77 SER A C 1
ATOM 624 O O . SER A 1 77 ? 21.517 -3.929 7.432 1.00 85.69 77 SER A O 1
ATOM 626 N N . PRO A 1 78 ? 21.033 -6.044 6.915 1.00 84.31 78 PRO A N 1
ATOM 627 C CA . PRO A 1 78 ? 22.253 -6.582 7.517 1.00 84.31 78 PRO A CA 1
ATOM 628 C C . PRO A 1 78 ? 23.474 -6.436 6.595 1.00 84.31 78 PRO A C 1
ATOM 630 O O . PRO A 1 78 ? 24.588 -6.374 7.111 1.00 84.31 78 PRO A O 1
ATOM 633 N N . ASP A 1 79 ? 23.261 -6.351 5.282 1.00 86.00 79 ASP A N 1
ATOM 634 C CA . ASP A 1 79 ? 24.285 -6.157 4.259 1.00 86.00 79 ASP A CA 1
ATOM 635 C C . ASP A 1 79 ? 24.414 -4.657 3.917 1.00 86.00 79 ASP A C 1
ATOM 637 O O . ASP A 1 79 ? 23.464 -4.090 3.366 1.00 86.00 79 ASP A O 1
ATOM 641 N N . PRO A 1 80 ? 25.538 -3.995 4.261 1.00 81.88 80 PRO A N 1
ATOM 642 C CA . PRO A 1 80 ? 25.733 -2.571 3.993 1.00 81.88 80 PRO A CA 1
ATOM 643 C C . PRO A 1 80 ? 25.832 -2.259 2.498 1.00 81.88 80 PRO A C 1
ATOM 645 O O . PRO A 1 80 ? 25.482 -1.150 2.103 1.00 81.88 80 PRO A O 1
ATOM 648 N N . ASP A 1 81 ? 26.232 -3.223 1.660 1.00 83.25 81 ASP A N 1
ATOM 649 C CA . ASP A 1 81 ? 26.296 -2.995 0.217 1.00 83.25 81 ASP A CA 1
ATOM 650 C C . ASP A 1 81 ? 24.895 -2.705 -0.337 1.00 83.25 81 ASP A C 1
ATOM 652 O O . ASP A 1 81 ? 24.775 -1.975 -1.321 1.00 83.25 81 ASP A O 1
ATOM 656 N N . ILE A 1 82 ? 23.832 -3.228 0.297 1.00 82.62 82 ILE A N 1
ATOM 657 C CA . ILE A 1 82 ? 22.448 -2.926 -0.089 1.00 82.62 82 ILE A CA 1
ATOM 658 C C . ILE A 1 82 ? 22.132 -1.448 0.086 1.00 82.62 82 ILE A C 1
ATOM 660 O O . ILE A 1 82 ? 21.552 -0.845 -0.814 1.00 82.62 82 ILE A O 1
ATOM 664 N N . ASP A 1 83 ? 22.526 -0.869 1.216 1.00 76.88 83 ASP A N 1
ATOM 665 C CA . ASP A 1 83 ? 22.251 0.535 1.510 1.00 76.88 83 ASP A CA 1
ATOM 666 C C . ASP A 1 83 ? 23.008 1.466 0.540 1.00 76.88 83 ASP A C 1
ATOM 668 O O . ASP A 1 83 ? 22.491 2.523 0.178 1.00 76.88 83 ASP A O 1
ATOM 672 N N . ASP A 1 84 ? 24.193 1.049 0.077 1.00 77.19 84 ASP A N 1
ATOM 673 C CA . ASP A 1 84 ? 25.059 1.844 -0.802 1.00 77.19 84 ASP A CA 1
ATOM 674 C C . ASP A 1 84 ? 24.756 1.678 -2.303 1.00 77.19 84 ASP A C 1
ATOM 676 O O . ASP A 1 84 ? 25.020 2.594 -3.085 1.00 77.19 84 ASP A O 1
ATOM 680 N N . ASN A 1 85 ? 24.234 0.522 -2.733 1.00 79.12 85 ASN A N 1
ATOM 681 C CA . ASN A 1 85 ? 24.131 0.184 -4.160 1.00 79.12 85 ASN A CA 1
ATOM 682 C C . ASN A 1 85 ? 22.706 -0.103 -4.648 1.00 79.12 85 ASN A C 1
ATOM 684 O O . ASN A 1 85 ? 22.475 -0.109 -5.861 1.00 79.12 85 ASN A O 1
ATOM 688 N N . TYR A 1 86 ? 21.740 -0.351 -3.760 1.00 85.62 86 TYR A N 1
ATOM 689 C CA . TYR A 1 86 ? 20.376 -0.607 -4.202 1.00 85.62 86 TYR A CA 1
ATOM 690 C C . TYR A 1 86 ? 19.656 0.692 -4.560 1.00 85.62 86 TYR A C 1
ATOM 692 O O . TYR A 1 86 ? 19.360 1.524 -3.707 1.00 85.62 86 TYR A O 1
ATOM 700 N N . GLY A 1 87 ? 19.313 0.818 -5.838 1.00 86.25 87 GLY A N 1
ATOM 701 C CA . GLY A 1 87 ? 18.632 1.985 -6.382 1.00 86.25 87 GLY A CA 1
ATOM 702 C C . GLY A 1 87 ? 17.163 1.765 -6.717 1.00 86.25 87 GLY A C 1
ATOM 703 O O . GLY A 1 87 ? 16.664 2.522 -7.524 1.00 86.25 87 GLY A O 1
ATOM 704 N N . GLY A 1 88 ? 16.466 0.751 -6.195 1.00 90.75 88 GLY A N 1
ATOM 705 C CA . GLY A 1 88 ? 15.056 0.502 -6.543 1.00 90.75 88 GLY A CA 1
ATOM 706 C C . GLY A 1 88 ? 14.840 -0.160 -7.909 1.00 90.75 88 GLY A C 1
ATOM 707 O O . GLY A 1 88 ? 15.637 -0.018 -8.835 1.00 90.75 88 GLY A O 1
ATOM 708 N N . TYR A 1 89 ? 13.738 -0.898 -8.058 1.00 92.88 89 TYR A N 1
ATOM 709 C CA . TYR A 1 89 ? 13.474 -1.671 -9.276 1.00 92.88 89 TYR A CA 1
ATOM 710 C C . TYR A 1 89 ? 12.908 -0.863 -10.451 1.00 92.88 89 TYR A C 1
ATOM 712 O O . TYR A 1 89 ? 12.968 -1.330 -11.591 1.00 92.88 89 TYR A O 1
ATOM 720 N N . PHE A 1 90 ? 12.372 0.332 -10.192 1.00 94.00 90 PHE A N 1
ATOM 721 C CA . PHE A 1 90 ? 11.667 1.154 -11.179 1.00 94.00 90 PHE A CA 1
ATOM 722 C C . PHE A 1 90 ? 12.160 2.611 -11.216 1.00 94.00 90 PHE A C 1
ATOM 724 O O . PHE A 1 90 ? 11.422 3.528 -11.590 1.00 94.00 90 PHE A O 1
ATOM 731 N N . THR A 1 91 ? 13.413 2.858 -10.834 1.00 91.44 91 THR A N 1
ATOM 732 C CA . THR A 1 91 ? 13.954 4.218 -10.703 1.00 91.44 91 THR A CA 1
ATOM 733 C C . THR A 1 91 ? 14.143 4.980 -11.998 1.00 91.44 91 THR A C 1
ATOM 735 O O . THR A 1 91 ? 14.089 6.203 -11.968 1.00 91.44 91 THR A O 1
ATOM 738 N N . GLU A 1 92 ? 14.207 4.320 -13.156 1.00 92.38 92 GLU A N 1
ATOM 739 C CA . GLU A 1 92 ? 14.225 5.025 -14.451 1.00 92.38 92 GLU A CA 1
ATOM 740 C C . GLU A 1 92 ? 12.988 5.923 -14.666 1.00 92.38 92 GLU A C 1
ATOM 742 O O . GLU A 1 92 ? 12.985 6.796 -15.542 1.00 92.38 92 GLU A O 1
ATOM 747 N N . ILE A 1 93 ? 11.916 5.707 -13.892 1.00 93.62 93 ILE A N 1
ATOM 748 C CA . ILE A 1 93 ? 10.692 6.518 -13.933 1.00 93.62 93 ILE A CA 1
ATOM 749 C C . ILE A 1 93 ? 10.240 7.057 -12.570 1.00 93.62 93 ILE A C 1
ATOM 751 O O . ILE A 1 93 ? 9.528 8.060 -12.547 1.00 93.62 93 ILE A O 1
ATOM 755 N N . PHE A 1 94 ? 10.621 6.408 -11.465 1.00 94.31 94 PHE A N 1
ATOM 756 C CA . PHE A 1 94 ? 10.200 6.777 -10.108 1.00 94.31 94 PHE A CA 1
ATOM 757 C C . PHE A 1 94 ? 11.333 7.312 -9.233 1.00 94.31 94 PHE A C 1
ATOM 759 O O . PHE A 1 94 ? 11.145 7.448 -8.025 1.00 94.31 94 PHE A O 1
ATOM 766 N N . ASP A 1 95 ? 12.490 7.644 -9.808 1.00 89.12 95 ASP A N 1
ATOM 767 C CA . ASP A 1 95 ? 13.543 8.330 -9.060 1.00 89.12 95 ASP A CA 1
ATOM 768 C C . ASP A 1 95 ? 12.994 9.596 -8.378 1.00 89.12 95 ASP A C 1
ATOM 770 O O . ASP A 1 95 ? 12.394 10.461 -9.021 1.00 89.12 95 ASP A O 1
ATOM 774 N N . ASN A 1 96 ? 13.178 9.679 -7.058 1.00 85.94 96 ASN A N 1
ATOM 775 C CA . ASN A 1 96 ? 12.664 10.744 -6.189 1.00 85.94 96 ASN A CA 1
ATOM 776 C C . ASN A 1 96 ? 11.131 10.943 -6.211 1.00 85.94 96 ASN A C 1
ATOM 778 O O . ASN A 1 96 ? 10.643 12.035 -5.907 1.00 85.94 96 ASN A O 1
ATOM 782 N N . ILE A 1 97 ? 10.353 9.910 -6.553 1.00 93.38 97 ILE A N 1
ATOM 783 C CA . ILE A 1 97 ? 8.885 9.961 -6.551 1.00 93.38 97 ILE A CA 1
ATOM 784 C C . ILE A 1 97 ? 8.332 8.872 -5.641 1.00 93.38 97 ILE A C 1
ATOM 786 O O . ILE A 1 97 ? 8.249 7.711 -6.030 1.00 93.38 97 ILE A O 1
ATOM 790 N N . ASP A 1 98 ? 7.862 9.254 -4.457 1.00 94.62 98 ASP A N 1
ATOM 791 C CA . ASP A 1 98 ? 7.225 8.306 -3.546 1.00 94.62 98 ASP A CA 1
ATOM 792 C C . ASP A 1 98 ? 5.882 7.794 -4.097 1.00 94.62 98 ASP A C 1
ATOM 794 O O . ASP A 1 98 ? 5.015 8.547 -4.569 1.00 94.62 98 ASP A O 1
ATOM 798 N N . VAL A 1 99 ? 5.714 6.477 -4.000 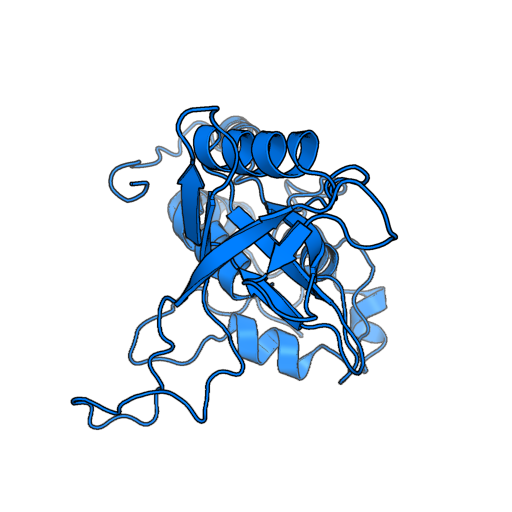1.00 97.44 99 VAL A N 1
ATOM 799 C CA . VAL A 1 99 ? 4.521 5.728 -4.412 1.00 97.44 99 VAL A CA 1
ATOM 800 C C . VAL A 1 99 ? 3.595 5.489 -3.223 1.00 97.44 99 VAL A C 1
ATOM 802 O O . VAL A 1 99 ? 2.374 5.563 -3.362 1.00 97.44 99 VAL A O 1
ATOM 805 N N . ALA A 1 100 ? 4.175 5.241 -2.051 1.00 97.88 100 ALA A N 1
ATOM 806 C CA . ALA A 1 100 ? 3.486 5.062 -0.788 1.00 97.88 100 ALA A CA 1
ATOM 807 C C . ALA A 1 100 ? 3.714 6.262 0.136 1.00 97.88 100 ALA A C 1
ATOM 809 O O . ALA A 1 100 ? 4.842 6.714 0.318 1.00 97.88 100 ALA A O 1
ATOM 810 N N . VAL A 1 101 ? 2.649 6.756 0.762 1.00 96.19 101 VAL A N 1
ATOM 811 C CA . VAL A 1 101 ? 2.706 7.879 1.706 1.00 96.19 101 VAL A CA 1
ATOM 812 C C . VAL A 1 101 ? 1.995 7.527 3.004 1.00 96.19 101 VAL A C 1
ATOM 814 O O . VAL A 1 101 ? 0.965 6.855 2.988 1.00 96.19 101 VAL A O 1
ATOM 817 N N . SER A 1 102 ? 2.516 8.013 4.130 1.00 94.75 102 SER A N 1
ATOM 818 C CA . SER A 1 102 ? 1.852 7.922 5.433 1.00 94.75 102 SER A CA 1
ATOM 819 C C . SER A 1 102 ? 1.288 9.293 5.812 1.00 94.75 102 SER A C 1
ATOM 821 O O . SER A 1 102 ? 2.067 10.179 6.164 1.00 94.75 102 SER A O 1
ATOM 823 N N . PRO A 1 103 ? -0.036 9.520 5.722 1.00 92.00 103 PRO A N 1
ATOM 824 C CA . PRO A 1 103 ? -0.603 10.830 6.023 1.00 92.00 103 PRO A CA 1
ATOM 825 C C . PRO A 1 103 ? -0.459 11.177 7.513 1.00 92.00 103 PRO A C 1
ATOM 827 O O . PRO A 1 103 ? -0.908 10.418 8.372 1.00 92.00 103 PRO A O 1
ATOM 830 N N . GLU A 1 104 ? 0.107 12.348 7.815 1.00 83.75 104 GLU A N 1
ATOM 831 C CA . GLU A 1 104 ? 0.403 12.782 9.193 1.00 83.75 104 GLU A CA 1
ATOM 832 C C . GLU A 1 104 ? -0.861 12.934 10.063 1.00 83.75 104 GLU A C 1
ATOM 834 O O . GLU A 1 104 ? -0.856 12.598 11.246 1.00 83.75 104 GLU A O 1
ATOM 839 N N . ASP A 1 105 ? -1.982 13.348 9.463 1.00 78.75 105 ASP A N 1
ATOM 840 C CA . ASP A 1 105 ? -3.231 13.659 10.172 1.00 78.75 105 ASP A CA 1
ATOM 841 C C . ASP A 1 105 ? -4.241 12.503 10.220 1.00 78.75 105 ASP A C 1
ATOM 843 O O . ASP A 1 105 ? -5.422 12.727 10.471 1.00 78.75 105 ASP A O 1
ATOM 847 N N . ALA A 1 106 ? -3.847 11.253 9.978 1.00 80.62 106 ALA A N 1
ATOM 848 C CA . ALA A 1 106 ? -4.799 10.164 9.729 1.00 80.62 106 ALA A CA 1
ATOM 849 C C . ALA A 1 106 ? -5.609 9.656 10.947 1.00 80.62 106 ALA A C 1
ATOM 851 O O . ALA A 1 106 ? -6.482 8.805 10.787 1.00 80.62 106 ALA A O 1
ATOM 852 N N . MET A 1 107 ? -5.338 10.143 12.162 1.00 88.75 107 MET A N 1
ATOM 853 C CA . MET A 1 107 ? -5.703 9.451 13.410 1.00 88.75 107 MET A CA 1
ATOM 854 C C . MET A 1 107 ? -6.852 10.103 14.206 1.00 88.75 107 MET A C 1
ATOM 856 O O . MET A 1 107 ? -6.811 10.161 15.436 1.00 88.75 107 MET A O 1
ATOM 860 N N . ASN A 1 108 ? -7.897 10.592 13.530 1.00 91.81 108 ASN A N 1
ATOM 861 C CA . ASN A 1 108 ? -9.188 10.958 14.142 1.00 91.81 108 ASN A CA 1
ATOM 862 C C . ASN A 1 108 ? -10.372 10.512 13.261 1.00 91.81 108 ASN A C 1
ATOM 864 O O . ASN A 1 108 ? -10.155 10.060 12.140 1.00 91.81 108 ASN A O 1
ATOM 868 N N . LYS A 1 109 ? -11.612 10.592 13.772 1.00 95.19 109 LYS A N 1
ATOM 869 C CA . LYS A 1 109 ? -12.814 10.057 13.102 1.00 95.19 109 LYS A CA 1
ATOM 870 C C . LYS A 1 109 ? -12.979 10.615 11.687 1.00 95.19 109 LYS A C 1
ATOM 872 O O . LYS A 1 109 ? -13.177 9.855 10.734 1.00 95.19 109 LYS A O 1
ATOM 877 N N . GLU A 1 110 ? -12.853 11.928 11.554 1.00 95.81 110 GLU A N 1
ATOM 878 C CA . GLU A 1 110 ? -13.060 12.664 10.313 1.00 95.81 110 GLU A CA 1
ATOM 879 C C . GLU A 1 110 ? -11.934 12.394 9.315 1.00 95.81 110 GLU A C 1
ATOM 881 O O . GLU A 1 110 ? -12.186 12.048 8.159 1.00 95.81 110 GLU A O 1
ATOM 886 N N . SER A 1 111 ? -10.679 12.527 9.749 1.00 95.88 111 SER A N 1
ATOM 887 C CA . SER A 1 111 ? -9.524 12.371 8.869 1.00 95.88 111 SER A CA 1
ATOM 888 C C . SER A 1 111 ? -9.318 10.929 8.425 1.00 95.88 111 SER A C 1
ATOM 890 O O . SER A 1 111 ? -9.085 10.705 7.238 1.00 95.88 111 SER A O 1
ATOM 892 N N . PHE A 1 112 ? -9.480 9.959 9.329 1.00 97.44 112 PHE A N 1
ATOM 893 C CA . PHE A 1 112 ? -9.405 8.536 9.013 1.00 97.44 112 PHE A CA 1
ATOM 894 C C . PHE A 1 112 ? -10.422 8.176 7.932 1.00 97.44 112 PHE A C 1
ATOM 896 O O . PHE A 1 112 ? -10.063 7.630 6.890 1.00 97.44 112 PHE A O 1
ATOM 903 N N . SER A 1 113 ? -11.683 8.563 8.137 1.00 97.75 113 SER A N 1
ATOM 904 C CA . SER A 1 113 ? -12.758 8.239 7.198 1.00 97.75 113 SER A CA 1
ATOM 905 C C . SER A 1 113 ? -12.568 8.917 5.844 1.00 97.75 113 SER A C 1
ATOM 907 O O . SER A 1 113 ? -12.769 8.287 4.807 1.00 97.75 113 SER A O 1
ATOM 909 N N . ARG A 1 114 ? -12.126 10.181 5.837 1.00 97.56 114 ARG A N 1
ATOM 910 C CA . ARG A 1 114 ? -11.813 10.919 4.607 1.00 97.56 114 ARG A CA 1
ATOM 911 C C . ARG A 1 114 ? -10.674 10.269 3.822 1.00 97.56 114 ARG A C 1
ATOM 913 O O . ARG A 1 114 ? -10.770 10.183 2.603 1.00 97.56 114 ARG A O 1
ATOM 920 N N . ILE A 1 115 ? -9.609 9.831 4.495 1.00 97.75 115 ILE A N 1
ATOM 921 C CA . ILE A 1 115 ? -8.451 9.204 3.841 1.00 97.75 115 ILE A CA 1
ATOM 922 C C . ILE A 1 115 ? -8.829 7.844 3.262 1.00 97.75 115 ILE A C 1
ATOM 924 O O . ILE A 1 115 ? -8.529 7.597 2.101 1.00 97.75 115 ILE A O 1
ATOM 928 N N . ILE A 1 116 ? -9.522 6.990 4.024 1.00 97.75 116 ILE A N 1
ATOM 929 C CA . ILE A 1 116 ? -9.967 5.679 3.531 1.00 97.75 116 ILE A CA 1
ATOM 930 C C . ILE A 1 116 ? -10.900 5.845 2.329 1.00 97.75 116 ILE A C 1
ATOM 932 O O . ILE A 1 116 ? -10.693 5.204 1.303 1.00 97.75 116 ILE A O 1
ATOM 936 N N . LYS A 1 117 ? -11.890 6.742 2.420 1.00 96.94 117 LYS A N 1
ATOM 937 C CA . LYS A 1 117 ? -12.807 7.023 1.308 1.00 96.94 117 LYS A CA 1
ATOM 938 C C . LYS A 1 117 ? -12.058 7.517 0.072 1.00 96.94 117 LYS A C 1
ATOM 940 O O . LYS A 1 117 ? -12.234 6.950 -0.999 1.00 96.94 117 LYS A O 1
ATOM 945 N N . GLY A 1 118 ? -11.173 8.501 0.241 1.00 96.88 118 GLY A N 1
ATOM 946 C CA . GLY A 1 118 ? -10.360 9.027 -0.852 1.00 96.88 118 GLY A CA 1
ATOM 947 C C . GLY A 1 118 ? -9.468 7.958 -1.484 1.00 96.88 118 GLY A C 1
ATOM 948 O O . GLY A 1 118 ? -9.392 7.882 -2.705 1.00 96.88 118 GLY A O 1
ATOM 949 N N . ALA A 1 119 ? -8.843 7.093 -0.686 1.00 97.19 119 ALA A N 1
ATOM 950 C CA . ALA A 1 119 ? -8.023 6.007 -1.207 1.00 97.19 119 ALA A CA 1
ATOM 951 C C . ALA A 1 119 ? -8.848 5.015 -2.043 1.00 97.19 119 ALA A C 1
ATOM 953 O O . ALA A 1 119 ? -8.443 4.668 -3.149 1.00 97.19 119 ALA A O 1
ATOM 954 N N . LEU A 1 120 ? -10.034 4.620 -1.572 1.00 95.69 120 LEU A N 1
ATOM 955 C CA . LEU A 1 120 ? -10.923 3.724 -2.319 1.00 95.69 120 LEU A CA 1
ATOM 956 C C . LEU A 1 120 ? -11.446 4.369 -3.614 1.00 95.69 120 LEU A C 1
ATOM 958 O O . LEU A 1 120 ? -11.399 3.741 -4.669 1.00 95.69 120 LEU A O 1
ATOM 962 N N . GLU A 1 121 ? -11.878 5.634 -3.567 1.00 95.12 121 GLU A N 1
ATOM 963 C CA . GLU A 1 121 ? -12.336 6.387 -4.748 1.00 95.12 121 GLU A CA 1
ATOM 964 C C . GLU A 1 121 ? -11.237 6.528 -5.812 1.00 95.12 121 GLU A C 1
ATOM 966 O O . GLU A 1 121 ? -11.520 6.482 -7.009 1.00 95.12 121 GLU A O 1
ATOM 971 N N . ASN A 1 122 ? -9.979 6.649 -5.381 1.00 94.69 122 ASN A N 1
ATOM 972 C CA . ASN A 1 122 ? -8.817 6.757 -6.263 1.00 94.69 122 ASN A CA 1
ATOM 973 C C . ASN A 1 122 ? -8.154 5.404 -6.568 1.00 94.69 122 ASN A C 1
ATOM 975 O O . ASN A 1 122 ? -7.068 5.383 -7.146 1.00 94.69 122 ASN A O 1
ATOM 979 N N . LYS A 1 123 ? -8.793 4.276 -6.214 1.00 92.88 123 LYS A N 1
ATOM 980 C CA . LYS A 1 123 ? -8.277 2.915 -6.455 1.00 92.88 123 LYS A CA 1
ATOM 981 C C . LYS A 1 123 ? -6.852 2.729 -5.901 1.00 92.88 123 LYS A C 1
ATOM 983 O O . LYS A 1 123 ? -5.989 2.175 -6.576 1.00 92.88 123 LYS A O 1
ATOM 988 N N . GLN A 1 124 ? -6.593 3.233 -4.697 1.00 97.06 124 GLN A N 1
ATOM 989 C CA . GLN A 1 124 ? -5.298 3.172 -4.017 1.00 97.06 124 GLN A CA 1
ATOM 990 C C . GLN A 1 124 ? -5.250 2.011 -3.016 1.00 97.06 124 GLN A C 1
ATOM 992 O O . GLN A 1 124 ? -6.253 1.654 -2.396 1.00 97.06 124 GLN A O 1
ATOM 997 N N . GLY A 1 125 ? -4.061 1.442 -2.826 1.00 97.50 125 GLY A N 1
ATOM 998 C CA . GLY A 1 125 ? -3.807 0.422 -1.814 1.00 97.50 125 GLY A CA 1
ATOM 999 C C . GLY A 1 125 ? -3.710 1.050 -0.425 1.00 97.50 125 GLY A C 1
ATOM 1000 O O . GLY A 1 125 ? -3.206 2.165 -0.281 1.00 97.50 125 GLY A O 1
ATOM 1001 N N . ILE A 1 126 ? -4.175 0.343 0.607 1.00 97.94 126 ILE A N 1
ATOM 1002 C CA . ILE A 1 126 ? -4.241 0.878 1.971 1.00 97.94 126 ILE A CA 1
ATOM 1003 C C . ILE A 1 126 ? -3.530 -0.063 2.950 1.00 97.94 126 ILE A C 1
ATOM 1005 O O . ILE A 1 126 ? -3.943 -1.200 3.172 1.00 97.94 126 ILE A O 1
ATOM 1009 N N . GLY A 1 127 ? -2.457 0.423 3.564 1.00 97.00 127 GLY A N 1
ATOM 1010 C CA . GLY A 1 127 ? -1.796 -0.184 4.716 1.00 97.00 127 GLY A CA 1
ATOM 1011 C C . GLY A 1 127 ? -2.244 0.469 6.020 1.00 97.00 127 GLY A C 1
ATOM 1012 O O . GLY A 1 127 ? -2.671 1.625 6.038 1.00 97.00 127 GLY A O 1
ATOM 1013 N N . PHE A 1 128 ? -2.141 -0.255 7.129 1.00 95.50 128 PHE A N 1
ATOM 1014 C CA . PHE A 1 128 ? -2.351 0.317 8.453 1.00 95.50 128 PHE A CA 1
ATOM 1015 C C . PHE A 1 128 ? -1.461 -0.326 9.506 1.00 95.50 128 PHE A C 1
ATOM 1017 O O . PHE A 1 128 ? -1.065 -1.490 9.404 1.00 95.50 128 PHE A O 1
ATOM 1024 N N . VAL A 1 129 ? -1.194 0.441 10.560 1.00 93.81 129 VAL A N 1
ATOM 1025 C CA . VAL A 1 129 ? -0.496 -0.042 11.747 1.00 93.81 129 VAL A CA 1
ATOM 1026 C C . VAL A 1 129 ? -1.493 -0.178 12.882 1.00 93.81 129 VAL A C 1
ATOM 1028 O O . VAL A 1 129 ? -2.123 0.796 13.295 1.00 93.81 129 VAL A O 1
ATOM 1031 N N . ARG A 1 130 ? -1.602 -1.389 13.419 1.00 92.31 130 ARG A N 1
ATOM 1032 C CA . ARG A 1 130 ? -2.216 -1.645 14.717 1.00 92.31 130 ARG A CA 1
ATOM 1033 C C . ARG A 1 130 ? -1.178 -1.393 15.806 1.00 92.31 130 ARG A C 1
ATOM 1035 O O . ARG A 1 130 ? -0.132 -2.039 15.824 1.00 92.31 130 ARG A O 1
ATOM 1042 N N . GLY A 1 131 ? -1.490 -0.510 16.744 1.00 88.81 131 GLY A N 1
ATOM 1043 C CA . GLY A 1 131 ? -0.667 -0.223 17.917 1.00 88.81 131 GLY A CA 1
ATOM 1044 C C . GLY A 1 131 ? -1.411 -0.456 19.231 1.00 88.81 131 GLY A C 1
ATOM 1045 O O . GLY A 1 131 ? -2.642 -0.514 19.285 1.00 88.81 131 GLY A O 1
ATOM 1046 N N . GLY A 1 132 ? -0.646 -0.637 20.306 1.00 80.62 132 GLY A N 1
ATOM 1047 C CA . GLY A 1 132 ? -1.143 -0.932 21.650 1.00 80.62 132 GLY A CA 1
ATOM 1048 C C . GLY A 1 132 ? -0.004 -1.320 22.596 1.00 80.62 132 GLY A C 1
ATOM 1049 O O . GLY A 1 132 ? 1.172 -1.194 22.254 1.00 80.62 132 GLY A O 1
ATOM 1050 N N . VAL A 1 133 ? -0.336 -1.799 23.798 1.00 60.84 133 VAL A N 1
ATOM 1051 C CA . VAL A 1 133 ? 0.676 -2.238 24.774 1.00 60.84 133 VAL A CA 1
ATOM 1052 C C . VAL A 1 133 ? 1.330 -3.538 24.288 1.00 60.84 133 VAL A C 1
ATOM 1054 O O . VAL A 1 133 ? 0.671 -4.573 24.229 1.00 60.84 133 VAL A O 1
ATOM 1057 N N . GLY A 1 134 ? 2.625 -3.482 23.956 1.00 64.06 134 GLY A N 1
ATOM 1058 C CA . GLY A 1 134 ? 3.489 -4.653 23.752 1.00 64.06 134 GLY A CA 1
ATOM 1059 C C . GLY A 1 134 ? 4.110 -4.809 22.358 1.00 64.06 134 GLY 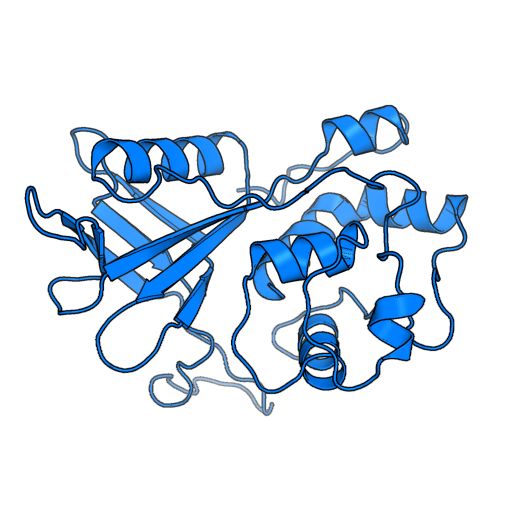A C 1
ATOM 1060 O O . GLY A 1 134 ? 5.243 -5.271 22.281 1.00 64.06 134 GLY A O 1
ATOM 1061 N N . ALA A 1 135 ? 3.431 -4.413 21.275 1.00 73.25 135 ALA A N 1
ATOM 1062 C CA . ALA A 1 135 ? 3.976 -4.459 19.910 1.00 73.25 135 ALA A CA 1
ATOM 1063 C C . ALA A 1 135 ? 3.120 -3.647 18.922 1.00 73.25 135 ALA A C 1
ATOM 1065 O O . ALA A 1 135 ? 1.922 -3.447 19.145 1.00 73.25 135 ALA A O 1
ATOM 1066 N N . THR A 1 136 ? 3.731 -3.226 17.816 1.00 87.69 136 THR A N 1
ATOM 1067 C CA . THR A 1 136 ? 3.034 -2.741 16.618 1.00 87.69 136 THR A CA 1
ATOM 1068 C C . THR A 1 136 ? 2.921 -3.863 15.590 1.00 87.69 136 THR A C 1
ATOM 1070 O O . THR A 1 136 ? 3.740 -4.780 15.570 1.00 87.69 136 THR A O 1
ATOM 1073 N N . HIS A 1 137 ? 1.895 -3.803 14.744 1.00 90.81 137 HIS A N 1
ATOM 1074 C CA . HIS A 1 137 ? 1.660 -4.794 13.695 1.00 90.81 137 HIS A CA 1
ATOM 1075 C C . HIS A 1 137 ? 1.158 -4.117 12.423 1.00 90.81 137 HIS A C 1
ATOM 1077 O O . HIS A 1 137 ? 0.222 -3.321 12.495 1.00 90.81 137 HIS A O 1
ATOM 1083 N N . VAL A 1 138 ? 1.786 -4.404 11.283 1.00 92.62 138 VAL A N 1
ATOM 1084 C CA . VAL A 1 138 ? 1.498 -3.741 10.002 1.00 92.62 138 VAL A CA 1
ATOM 1085 C C . VAL A 1 138 ? 0.717 -4.686 9.101 1.00 92.62 138 VAL A C 1
ATOM 1087 O O . VAL A 1 138 ? 1.153 -5.808 8.865 1.00 92.62 138 VAL A O 1
ATOM 1090 N N . MET A 1 139 ? -0.424 -4.229 8.593 1.00 94.31 139 MET A N 1
ATOM 1091 C CA . MET A 1 139 ? -1.374 -5.039 7.825 1.00 94.31 139 MET A CA 1
ATOM 1092 C C . MET A 1 139 ? -1.972 -4.231 6.666 1.00 94.31 139 MET A C 1
ATOM 1094 O O . MET A 1 139 ? -1.728 -3.032 6.532 1.00 94.31 139 MET A O 1
ATOM 1098 N N . THR A 1 140 ? -2.766 -4.888 5.822 1.00 95.38 140 THR A N 1
ATOM 1099 C CA . THR A 1 140 ? -3.388 -4.291 4.628 1.00 95.38 140 THR A CA 1
ATOM 1100 C C . THR A 1 140 ? -4.904 -4.280 4.764 1.00 95.38 140 THR A C 1
ATOM 1102 O O . THR A 1 140 ? -5.491 -5.308 5.099 1.00 95.38 140 THR A O 1
ATOM 1105 N N . ILE A 1 141 ? -5.523 -3.132 4.489 1.00 96.50 141 ILE A N 1
ATOM 1106 C CA . ILE A 1 141 ? -6.974 -2.967 4.374 1.00 96.50 141 ILE A CA 1
ATOM 1107 C C . ILE A 1 141 ? -7.371 -3.250 2.922 1.00 96.50 141 ILE A C 1
ATOM 1109 O O . ILE A 1 141 ? -6.842 -2.638 1.999 1.00 96.50 141 ILE A O 1
ATOM 1113 N N . TRP A 1 142 ? -8.322 -4.160 2.739 1.00 95.81 142 TRP A N 1
ATOM 1114 C CA . TRP A 1 142 ? -8.883 -4.558 1.445 1.00 95.81 142 TRP A CA 1
ATOM 1115 C C . TRP A 1 142 ? -10.271 -3.971 1.187 1.00 95.81 142 TRP A C 1
ATOM 1117 O O . TRP A 1 142 ? -10.744 -3.976 0.058 1.00 95.81 142 TRP A O 1
ATOM 1127 N N . GLY A 1 143 ? -10.934 -3.461 2.224 1.00 96.44 143 GLY A N 1
ATOM 1128 C CA . GLY A 1 143 ? -12.235 -2.820 2.094 1.00 96.44 143 GLY A CA 1
ATOM 1129 C C . GLY A 1 143 ? -12.662 -2.128 3.379 1.00 96.44 143 GLY A C 1
ATOM 1130 O O . GLY A 1 143 ? -12.067 -2.334 4.439 1.00 96.44 143 GLY A O 1
ATOM 1131 N N . ALA A 1 144 ? -13.717 -1.327 3.288 1.00 97.94 144 ALA A N 1
ATOM 1132 C CA . ALA A 1 144 ? -14.316 -0.649 4.429 1.00 97.94 144 ALA A CA 1
ATOM 1133 C C . ALA A 1 144 ? -15.839 -0.572 4.288 1.00 97.94 144 ALA A C 1
ATOM 1135 O O . ALA A 1 144 ? -16.370 -0.509 3.181 1.00 97.94 144 ALA A O 1
ATOM 1136 N N . GLU A 1 145 ? -16.527 -0.554 5.423 1.00 98.44 145 GLU A N 1
ATOM 1137 C CA . GLU A 1 145 ? -17.930 -0.157 5.524 1.00 98.44 145 GLU A CA 1
ATOM 1138 C C . GLU A 1 145 ? -18.014 1.271 6.044 1.00 98.44 145 GLU A C 1
ATOM 1140 O O . GLU A 1 145 ? -17.147 1.718 6.799 1.00 98.44 145 GLU A O 1
ATOM 1145 N N . PHE A 1 146 ? -19.088 1.961 5.674 1.00 98.25 146 PHE A N 1
ATOM 1146 C CA . PHE A 1 146 ? -19.386 3.304 6.147 1.00 98.25 146 PHE A CA 1
ATOM 1147 C C . PHE A 1 146 ? -20.753 3.318 6.836 1.00 98.25 146 PHE A C 1
ATOM 1149 O O . PHE A 1 146 ? -21.653 2.584 6.429 1.00 98.25 146 PHE A O 1
ATOM 1156 N N . ASP A 1 147 ? -20.892 4.110 7.896 1.00 98.00 147 ASP A N 1
ATOM 1157 C CA . ASP A 1 147 ? -22.184 4.393 8.523 1.00 98.00 147 ASP A CA 1
ATOM 1158 C C . ASP A 1 147 ? -23.019 5.386 7.689 1.00 98.00 147 ASP A C 1
ATOM 1160 O O . ASP A 1 147 ? -22.567 5.900 6.662 1.00 98.00 147 ASP A O 1
ATOM 1164 N N . ASP A 1 148 ? -24.248 5.664 8.136 1.00 97.81 148 ASP A N 1
ATOM 1165 C CA . ASP A 1 148 ? -25.182 6.573 7.452 1.00 97.81 148 ASP A CA 1
ATOM 1166 C C . ASP A 1 148 ? -24.661 8.023 7.360 1.00 97.81 148 ASP A C 1
ATOM 1168 O O . ASP A 1 148 ? -25.103 8.797 6.510 1.00 97.81 148 ASP A O 1
ATOM 1172 N N . GLU A 1 149 ? -23.707 8.401 8.216 1.00 97.38 149 GLU A N 1
ATOM 1173 C CA . GLU A 1 149 ? -23.036 9.707 8.203 1.00 97.38 149 GLU A CA 1
ATOM 1174 C C . GLU A 1 149 ? -21.795 9.712 7.288 1.00 97.38 149 GLU A C 1
ATOM 1176 O O . GLU A 1 149 ? -21.201 10.761 7.024 1.00 97.38 149 GLU A O 1
ATOM 1181 N N . GLY A 1 150 ? -21.410 8.548 6.760 1.00 97.06 150 GLY A N 1
ATOM 1182 C CA . GLY A 1 1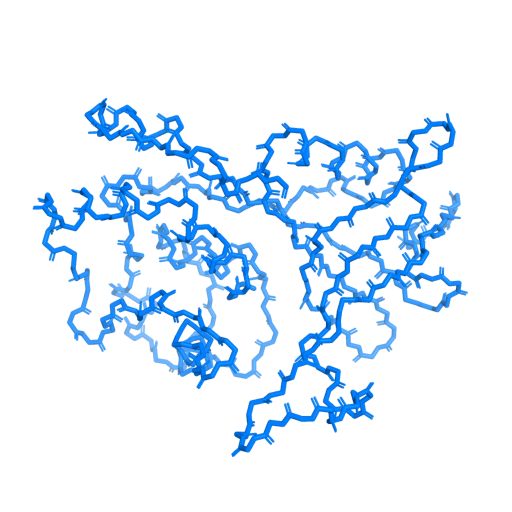50 ? -20.296 8.367 5.844 1.00 97.06 150 GLY A CA 1
ATOM 1183 C C . GLY A 1 150 ? -18.934 8.200 6.519 1.00 97.06 150 GLY A C 1
ATOM 1184 O O . GLY A 1 150 ? -17.923 8.373 5.824 1.00 97.06 150 GLY A O 1
ATOM 1185 N N . TYR A 1 151 ? -18.892 7.876 7.816 1.00 98.38 151 TYR A N 1
ATOM 1186 C CA . TYR A 1 151 ? -17.676 7.527 8.556 1.00 98.38 151 TYR A CA 1
ATOM 1187 C C . TYR A 1 151 ? -17.415 6.026 8.525 1.00 98.38 151 TYR A C 1
ATOM 1189 O O . TYR A 1 151 ? -18.344 5.234 8.418 1.00 98.38 151 TYR A O 1
ATOM 1197 N N . VAL A 1 152 ? -16.149 5.616 8.623 1.00 98.25 152 VAL A N 1
ATOM 1198 C CA . VAL A 1 152 ? -15.794 4.192 8.556 1.00 98.25 152 VAL A CA 1
ATOM 1199 C C . VAL A 1 152 ? -16.342 3.450 9.780 1.00 98.25 152 VAL A C 1
ATOM 1201 O O . VAL A 1 152 ? -15.973 3.734 10.914 1.00 98.25 152 VAL A O 1
ATOM 1204 N N . SER A 1 153 ? -17.202 2.461 9.556 1.00 98.19 153 SER A N 1
ATOM 1205 C CA . SER A 1 153 ? -17.829 1.662 10.617 1.00 98.19 153 SER A CA 1
ATOM 1206 C C . SER A 1 153 ? -17.159 0.298 10.801 1.00 98.19 153 SER A C 1
ATOM 1208 O O . SER A 1 153 ? -17.169 -0.266 11.898 1.00 98.19 153 SER A O 1
ATOM 1210 N N . ALA A 1 154 ? -16.528 -0.228 9.751 1.00 98.38 154 ALA A N 1
ATOM 1211 C CA . ALA A 1 154 ? -15.724 -1.443 9.792 1.00 98.38 154 ALA A CA 1
ATOM 1212 C C . ALA A 1 154 ? -14.651 -1.433 8.698 1.00 98.38 154 ALA A C 1
ATOM 1214 O O . ALA A 1 154 ? -14.796 -0.757 7.681 1.00 98.38 154 ALA A O 1
ATOM 1215 N N . ILE A 1 155 ? -13.596 -2.221 8.890 1.00 97.94 155 ILE A N 1
ATOM 1216 C CA . ILE A 1 155 ? -12.586 -2.507 7.867 1.00 97.94 155 ILE A CA 1
ATOM 1217 C C . ILE A 1 155 ? -12.496 -4.007 7.607 1.00 97.94 155 ILE A C 1
ATOM 1219 O O . ILE A 1 155 ? -12.774 -4.823 8.488 1.00 97.94 155 ILE A O 1
ATOM 1223 N N . TYR A 1 156 ? -12.052 -4.355 6.406 1.00 96.75 156 TYR A N 1
ATOM 1224 C CA . TYR A 1 156 ? -11.689 -5.708 6.015 1.00 96.75 156 TYR A CA 1
ATOM 1225 C C . TYR A 1 156 ? -10.179 -5.777 5.828 1.00 96.75 156 TYR A C 1
ATOM 1227 O O . TYR A 1 156 ? -9.633 -5.034 5.017 1.00 96.75 156 TYR A O 1
ATOM 1235 N N . TYR A 1 157 ? -9.492 -6.642 6.567 1.00 94.31 157 TYR A N 1
ATOM 1236 C CA . TYR A 1 157 ? -8.039 -6.778 6.490 1.00 94.31 157 TYR A CA 1
ATOM 1237 C C . TYR A 1 157 ? -7.594 -8.234 6.604 1.00 94.31 157 TYR A C 1
ATOM 1239 O O . TYR A 1 157 ? -8.360 -9.101 7.016 1.00 94.31 157 TYR A O 1
ATOM 1247 N N . VAL A 1 158 ? -6.344 -8.502 6.240 1.00 88.19 158 VAL A N 1
ATOM 1248 C CA . VAL A 1 158 ? -5.705 -9.808 6.447 1.00 88.19 158 VAL A CA 1
ATOM 1249 C C . VAL A 1 158 ? -4.593 -9.647 7.479 1.00 88.19 158 VAL A C 1
ATOM 1251 O O . VAL A 1 158 ? -3.751 -8.757 7.346 1.00 88.19 158 VAL A O 1
ATOM 1254 N N . ASP A 1 159 ? -4.602 -10.495 8.508 1.00 87.25 159 ASP A N 1
ATOM 1255 C CA . ASP A 1 159 ? -3.547 -10.561 9.521 1.00 87.25 159 ASP A CA 1
ATOM 1256 C C . ASP A 1 159 ? -2.501 -11.601 9.100 1.00 87.25 159 ASP A C 1
ATOM 1258 O O . ASP A 1 159 ? -2.744 -12.806 9.150 1.00 87.25 159 ASP A O 1
ATOM 1262 N N . ASN A 1 160 ? -1.320 -11.130 8.701 1.00 81.88 160 ASN A N 1
ATOM 1263 C CA . ASN A 1 160 ? -0.200 -11.974 8.281 1.00 81.88 160 ASN A CA 1
ATOM 1264 C C . ASN A 1 160 ? 0.448 -12.775 9.429 1.00 81.88 160 ASN A C 1
ATOM 1266 O O . ASN A 1 160 ? 1.386 -13.519 9.173 1.00 81.88 160 ASN A O 1
ATOM 1270 N N . ASN A 1 161 ? -0.053 -12.652 10.666 1.00 81.19 161 ASN A N 1
ATOM 1271 C CA . ASN A 1 161 ? 0.329 -13.467 11.821 1.00 81.19 161 ASN A CA 1
ATOM 1272 C C . ASN A 1 161 ? -0.813 -14.391 12.308 1.00 81.19 161 ASN A C 1
ATOM 1274 O O . ASN A 1 161 ? -0.718 -14.949 13.406 1.00 81.19 161 ASN A O 1
ATOM 1278 N N . ASP A 1 162 ? -1.899 -14.587 11.542 1.00 75.12 162 ASP A N 1
ATOM 1279 C CA . ASP A 1 162 ? -3.087 -15.340 12.004 1.00 75.12 162 ASP A CA 1
ATOM 1280 C C . ASP A 1 162 ? -2.936 -16.878 12.072 1.00 75.12 162 ASP A C 1
ATOM 1282 O O . ASP A 1 162 ? -3.920 -17.582 12.315 1.00 75.12 162 ASP A O 1
ATOM 1286 N N . HIS A 1 163 ? -1.700 -17.389 11.987 1.00 62.81 163 HIS A N 1
ATOM 1287 C CA . HIS A 1 163 ? -1.301 -18.806 11.923 1.00 62.81 163 HIS A CA 1
ATOM 1288 C C . HIS A 1 163 ? -1.996 -19.766 12.911 1.00 62.81 163 HIS A C 1
ATOM 1290 O O . HIS A 1 163 ? -2.037 -20.969 12.682 1.00 62.81 163 HIS A O 1
ATOM 1296 N N . PHE A 1 164 ? -2.521 -19.284 14.039 1.00 58.88 164 PHE A N 1
ATOM 1297 C CA . PHE A 1 164 ? -3.159 -20.132 15.057 1.00 58.88 164 PHE A CA 1
ATOM 1298 C C . PHE A 1 164 ? -4.692 -20.152 14.991 1.00 58.88 164 PHE A C 1
ATOM 1300 O O . PHE A 1 164 ? -5.327 -20.769 15.846 1.00 58.88 164 PHE A O 1
ATOM 1307 N N . ARG A 1 165 ? -5.311 -19.433 14.046 1.00 58.22 165 ARG A N 1
ATOM 1308 C CA . ARG A 1 165 ? -6.765 -19.196 14.029 1.00 58.22 165 ARG A CA 1
ATOM 1309 C C . ARG A 1 165 ? -7.435 -19.464 12.678 1.00 58.22 165 ARG A C 1
ATOM 1311 O O . ARG A 1 165 ? -8.523 -18.938 12.454 1.00 58.22 165 ARG A O 1
ATOM 1318 N N . PHE A 1 166 ? -6.851 -20.283 11.808 1.00 57.06 166 PHE A N 1
ATOM 1319 C CA . PHE A 1 166 ? -7.476 -20.679 10.540 1.00 57.06 166 PHE A CA 1
ATOM 1320 C C . PHE A 1 166 ? -7.991 -22.129 10.563 1.00 57.06 166 PHE A C 1
ATOM 1322 O O . PHE A 1 166 ? -7.520 -22.968 11.329 1.00 57.06 166 PHE A O 1
ATOM 1329 N N . GLU A 1 167 ? -8.996 -22.412 9.731 1.00 50.47 167 GLU A N 1
ATOM 1330 C CA . GLU A 1 167 ? -9.504 -23.763 9.481 1.00 50.47 167 GLU A CA 1
ATOM 1331 C C . GLU A 1 167 ? -8.824 -24.297 8.212 1.00 50.47 167 GLU A C 1
ATOM 1333 O O . GLU A 1 167 ? -8.995 -23.724 7.137 1.00 50.47 167 GLU A O 1
ATOM 1338 N N . VAL A 1 168 ? -8.047 -25.382 8.312 1.00 52.59 168 VAL A N 1
ATOM 1339 C CA . VAL A 1 168 ? -7.538 -26.097 7.128 1.00 52.59 168 VAL A CA 1
ATOM 1340 C C . VAL A 1 168 ? -8.723 -26.821 6.486 1.00 52.59 168 VAL A C 1
ATOM 1342 O O . VAL A 1 168 ? -9.029 -27.960 6.839 1.00 52.59 168 VAL A O 1
ATOM 1345 N N . LYS A 1 169 ? -9.435 -26.171 5.561 1.00 46.75 169 LYS A N 1
ATOM 1346 C CA . LYS A 1 169 ? -10.400 -26.859 4.692 1.00 46.75 169 LYS A CA 1
ATOM 1347 C C . LYS A 1 169 ? -9.803 -27.075 3.311 1.00 46.75 169 LYS A C 1
ATOM 1349 O O . LYS A 1 169 ? -9.838 -26.175 2.488 1.00 46.75 169 LYS A O 1
ATOM 1354 N N . GLY A 1 170 ? -9.354 -28.307 3.068 1.00 46.62 170 GLY A N 1
ATOM 1355 C CA . GLY A 1 170 ? -9.102 -28.838 1.728 1.00 46.62 170 GLY A CA 1
ATOM 1356 C C . GLY A 1 170 ? -7.897 -28.226 1.018 1.00 46.62 170 GLY A C 1
ATOM 1357 O O . GLY A 1 170 ? -8.022 -27.233 0.319 1.00 46.62 170 GLY A O 1
ATOM 1358 N N . GLY A 1 171 ? -6.753 -28.890 1.134 1.00 51.78 171 GLY A N 1
ATOM 1359 C CA . GLY A 1 171 ? -5.558 -28.624 0.339 1.00 51.78 171 GLY A CA 1
ATOM 1360 C C . GLY A 1 171 ? -4.494 -29.655 0.695 1.00 51.78 171 GLY A C 1
ATOM 1361 O O . GLY A 1 171 ? -4.327 -29.983 1.865 1.00 51.78 171 GLY A O 1
ATOM 1362 N N . SER A 1 172 ? -3.828 -30.235 -0.301 1.00 57.62 172 SER A N 1
ATOM 1363 C CA . SER A 1 172 ? -2.695 -31.151 -0.104 1.00 57.62 172 SER A CA 1
ATOM 1364 C C . SER A 1 172 ? -1.352 -30.413 -0.045 1.00 57.62 172 SER A C 1
ATOM 1366 O O . SER A 1 172 ? -0.315 -31.042 -0.241 1.00 57.62 172 SER A O 1
ATOM 1368 N N . ASN A 1 173 ? -1.366 -29.089 0.125 1.00 57.25 173 ASN A N 1
ATOM 1369 C CA . ASN A 1 173 ? -0.191 -28.226 0.091 1.00 57.25 173 ASN A CA 1
ATOM 1370 C C . ASN A 1 173 ? 0.062 -27.565 1.458 1.00 57.25 173 ASN A C 1
ATOM 1372 O O . ASN A 1 173 ? -0.838 -27.445 2.286 1.00 57.25 173 ASN A O 1
ATOM 1376 N N . ASP A 1 174 ? 1.306 -27.140 1.687 1.00 58.69 174 ASP A N 1
ATOM 1377 C CA . ASP A 1 174 ? 1.756 -26.530 2.948 1.00 58.69 174 ASP A CA 1
ATOM 1378 C C . ASP A 1 174 ? 1.405 -25.026 3.056 1.00 58.69 174 ASP A C 1
ATOM 1380 O O . ASP A 1 174 ? 1.858 -24.338 3.975 1.00 58.69 174 ASP A O 1
ATOM 1384 N N . PHE A 1 175 ? 0.604 -24.493 2.124 1.00 61.28 175 PHE A N 1
ATOM 1385 C CA . PHE A 1 175 ? 0.243 -23.075 2.071 1.00 61.28 175 PHE A CA 1
ATOM 1386 C C . PHE A 1 175 ? -0.992 -22.778 2.929 1.00 61.28 175 PHE A C 1
ATOM 1388 O O . PHE A 1 175 ? -2.002 -23.478 2.886 1.00 61.28 175 PHE A O 1
ATOM 1395 N N . GLN A 1 176 ? -0.900 -21.723 3.741 1.00 63.00 176 GLN A N 1
ATOM 1396 C CA . GLN A 1 176 ? -1.957 -21.316 4.667 1.00 63.00 176 GLN A CA 1
ATOM 1397 C C . GLN A 1 176 ? -2.829 -20.231 4.035 1.00 63.00 176 GLN A C 1
ATOM 1399 O O . GLN A 1 176 ? -2.331 -19.194 3.601 1.00 63.00 176 GLN A O 1
ATOM 1404 N N . HIS A 1 177 ? -4.146 -20.440 4.025 1.00 67.12 177 HIS A N 1
ATOM 1405 C CA . HIS A 1 177 ? -5.098 -19.412 3.614 1.00 67.12 177 HIS A CA 1
ATOM 1406 C C . HIS A 1 177 ? -5.451 -18.530 4.815 1.00 67.12 177 HIS A C 1
ATOM 1408 O O . HIS A 1 177 ? -6.217 -18.932 5.695 1.00 67.12 177 HIS A O 1
ATOM 1414 N N . HIS A 1 178 ? -4.896 -17.318 4.846 1.00 73.56 178 HIS A N 1
ATOM 1415 C CA . HIS A 1 178 ? -5.286 -16.307 5.825 1.00 73.56 178 HIS A CA 1
ATOM 1416 C C . HIS A 1 178 ? -6.708 -15.806 5.539 1.00 73.56 178 HIS A C 1
ATOM 1418 O O . HIS A 1 178 ? -7.124 -15.664 4.386 1.00 73.56 178 HIS A O 1
ATOM 1424 N N . ARG A 1 179 ? -7.477 -15.526 6.593 1.00 79.50 179 ARG A N 1
ATOM 1425 C CA . ARG A 1 179 ? -8.870 -15.079 6.446 1.00 79.50 179 ARG A CA 1
ATOM 1426 C C . ARG A 1 179 ? -8.935 -13.583 6.168 1.00 79.50 179 ARG A C 1
ATOM 1428 O O . ARG A 1 179 ? -8.182 -12.804 6.750 1.00 79.50 179 ARG A O 1
ATOM 1435 N N . LEU A 1 180 ? -9.919 -13.178 5.368 1.00 87.62 180 LEU A N 1
ATOM 1436 C CA . LEU A 1 180 ? -10.361 -11.788 5.336 1.00 87.62 180 LEU A CA 1
ATOM 1437 C C . LEU A 1 180 ? -11.159 -11.500 6.615 1.00 87.62 180 LEU A C 1
ATOM 1439 O O . LEU A 1 180 ? -12.255 -12.024 6.816 1.00 87.62 180 LEU A O 1
ATOM 1443 N N . ILE A 1 181 ? -10.585 -10.696 7.502 1.00 90.94 181 ILE A N 1
ATOM 1444 C CA . ILE A 1 181 ? -11.153 -10.339 8.800 1.00 90.94 181 ILE A CA 1
ATOM 1445 C C . ILE A 1 181 ? -11.941 -9.046 8.641 1.00 90.94 181 ILE A C 1
ATOM 1447 O O . ILE A 1 181 ? -11.376 -8.019 8.277 1.00 90.94 181 ILE A O 1
ATOM 1451 N N . ARG A 1 182 ? -13.234 -9.090 8.969 1.00 94.94 182 ARG A N 1
ATOM 1452 C CA . ARG A 1 182 ? -14.050 -7.895 9.196 1.00 94.94 182 ARG A CA 1
ATOM 1453 C C . ARG A 1 182 ? -13.916 -7.470 10.653 1.00 94.94 182 ARG A C 1
ATOM 1455 O O . ARG A 1 182 ? -14.235 -8.258 11.541 1.00 94.94 182 ARG A O 1
ATOM 1462 N N . GLU A 1 183 ? -13.530 -6.227 10.900 1.00 95.44 183 GLU A N 1
ATOM 1463 C CA . GLU A 1 183 ? -13.396 -5.677 12.250 1.00 95.44 183 GLU A CA 1
ATOM 1464 C C . GLU A 1 183 ? -14.066 -4.311 12.348 1.00 95.44 183 GLU A C 1
ATOM 1466 O O . GLU A 1 183 ? -13.941 -3.477 11.452 1.00 95.44 183 GLU A O 1
ATOM 1471 N N . VAL A 1 184 ? -14.801 -4.096 13.438 1.00 97.38 184 VAL A N 1
ATOM 1472 C CA . VAL A 1 184 ? -15.529 -2.842 13.671 1.00 97.38 184 VAL A CA 1
ATOM 1473 C C . VAL A 1 184 ? -14.533 -1.737 14.003 1.00 97.38 184 VAL A C 1
ATOM 1475 O O . VAL A 1 184 ? -13.567 -1.973 14.721 1.00 97.38 184 VAL A O 1
ATOM 1478 N N . ILE A 1 185 ? -14.778 -0.519 13.529 1.00 97.31 185 ILE A N 1
ATOM 1479 C CA . ILE A 1 185 ? -14.020 0.657 13.954 1.00 97.31 185 ILE A CA 1
ATOM 1480 C C . ILE A 1 185 ? -14.845 1.433 14.973 1.00 97.31 185 ILE A C 1
ATOM 1482 O O . ILE A 1 185 ? -16.004 1.763 14.734 1.00 97.31 185 ILE A O 1
ATOM 1486 N N . THR A 1 186 ? -14.245 1.720 16.128 1.00 96.12 186 THR A N 1
ATOM 1487 C CA . THR A 1 186 ? -14.850 2.600 17.133 1.00 96.12 186 THR A CA 1
ATOM 1488 C C . THR A 1 186 ? -14.003 3.848 17.339 1.00 96.12 186 THR A C 1
ATOM 1490 O O . THR A 1 186 ? -12.785 3.833 17.162 1.00 96.12 186 THR A O 1
ATOM 1493 N N . TYR A 1 187 ? -14.653 4.953 17.699 1.00 95.31 187 TYR A N 1
ATOM 1494 C CA . TYR A 1 187 ? -14.004 6.255 17.819 1.00 95.31 187 TYR A CA 1
ATOM 1495 C C . TYR A 1 187 ? -14.034 6.770 19.255 1.00 95.31 187 TYR A C 1
ATOM 1497 O O . TYR A 1 187 ? -14.991 6.533 19.992 1.00 95.31 187 TYR A O 1
ATOM 1505 N N . LYS A 1 188 ? -12.977 7.484 19.649 1.00 92.50 188 LYS A N 1
ATOM 1506 C CA . LYS A 1 188 ? -12.891 8.190 20.933 1.00 92.50 188 LYS A CA 1
ATOM 1507 C C . LYS A 1 188 ? -12.658 9.677 20.704 1.00 92.50 188 LYS A C 1
ATOM 1509 O O . LYS A 1 188 ? -11.733 10.059 19.989 1.00 92.50 188 LYS A O 1
ATOM 1514 N N . ASP A 1 189 ? -13.426 10.504 21.406 1.00 88.19 189 ASP A N 1
ATOM 1515 C CA . ASP A 1 189 ? -13.313 11.968 21.326 1.00 88.19 189 ASP A CA 1
ATOM 1516 C C . ASP A 1 189 ? -12.072 12.510 22.053 1.00 88.19 189 ASP A C 1
ATOM 1518 O O . ASP A 1 189 ? -11.595 13.613 21.781 1.00 88.19 189 ASP A O 1
ATOM 1522 N N . SER A 1 190 ? -11.518 11.729 22.985 1.00 86.88 190 SER A N 1
ATOM 1523 C CA . SER A 1 190 ? -10.380 12.117 23.817 1.00 86.88 190 SER A CA 1
ATOM 1524 C C . SER A 1 190 ? -9.364 10.985 23.977 1.00 86.88 190 SER A C 1
ATOM 1526 O O . SER A 1 190 ? -9.655 9.812 23.741 1.00 86.88 190 SER A O 1
ATOM 1528 N N . GLY A 1 191 ? -8.153 11.356 24.395 1.00 85.00 191 GLY A N 1
ATOM 1529 C CA . GLY A 1 191 ? -7.020 10.445 24.526 1.00 85.00 191 GLY A CA 1
ATOM 1530 C C . GLY A 1 191 ? -6.104 10.444 23.302 1.00 85.00 191 GLY A C 1
ATOM 1531 O O . GLY A 1 191 ? -6.386 11.065 22.278 1.00 85.00 191 GLY A O 1
ATOM 1532 N N . TYR A 1 192 ? -4.968 9.761 23.451 1.00 83.69 192 TYR A N 1
ATOM 1533 C CA . TYR A 1 192 ? -3.932 9.683 22.419 1.00 83.69 192 TYR A CA 1
ATOM 1534 C C . TYR A 1 192 ? -4.365 8.820 21.224 1.00 83.69 192 TYR A C 1
ATOM 1536 O O . TYR A 1 192 ? -4.083 9.149 20.079 1.00 83.69 192 TYR A O 1
ATOM 1544 N N . TRP A 1 193 ? -5.116 7.748 21.491 1.00 88.94 193 TRP A N 1
ATOM 1545 C CA . TRP A 1 193 ? -5.625 6.835 20.474 1.00 88.94 193 TRP A CA 1
ATOM 1546 C C . TRP A 1 193 ? -7.119 7.052 20.240 1.00 88.94 193 TRP A C 1
ATOM 1548 O O . TRP A 1 193 ? -7.927 6.744 21.121 1.00 88.94 193 TRP A O 1
ATOM 1558 N N . LYS A 1 194 ? -7.474 7.565 19.057 1.00 92.94 194 LYS A N 1
ATOM 1559 C CA . LYS A 1 194 ? -8.856 7.948 18.719 1.00 92.94 194 LYS A CA 1
ATOM 1560 C C . LYS A 1 194 ? -9.565 6.997 17.763 1.00 92.94 194 LYS A C 1
ATOM 1562 O O . LYS A 1 194 ? -10.789 6.961 17.781 1.00 92.94 194 LYS A O 1
ATOM 1567 N N . VAL A 1 195 ? -8.824 6.237 16.959 1.00 95.31 195 VAL A N 1
ATOM 1568 C CA . VAL A 1 195 ? -9.368 5.224 16.044 1.00 95.31 195 VAL A CA 1
ATOM 1569 C C . VAL A 1 195 ? -9.050 3.853 16.623 1.00 95.31 195 VAL A C 1
ATOM 1571 O O . VAL A 1 195 ? -7.885 3.472 16.733 1.00 95.31 195 VAL A O 1
ATOM 1574 N N . ILE A 1 196 ? -10.075 3.131 17.054 1.00 94.81 196 ILE A N 1
ATOM 1575 C CA . ILE A 1 196 ? -9.951 1.879 17.798 1.00 94.81 196 ILE A CA 1
ATOM 1576 C C . ILE A 1 196 ? -10.342 0.717 16.895 1.00 94.81 196 ILE A C 1
ATOM 1578 O O . ILE A 1 196 ? -11.378 0.750 16.232 1.00 94.81 196 ILE A O 1
ATOM 1582 N N . LEU A 1 197 ? -9.494 -0.310 16.891 1.00 93.19 197 LEU A N 1
ATOM 1583 C CA . LEU A 1 197 ? -9.725 -1.553 16.171 1.00 93.19 197 LEU A CA 1
ATOM 1584 C C . LEU A 1 197 ? -10.559 -2.485 17.066 1.00 93.19 197 LEU A C 1
ATOM 1586 O O . LEU A 1 197 ? -10.078 -2.977 18.093 1.00 93.19 197 LEU A O 1
ATOM 1590 N N . GLY A 1 198 ? -11.822 -2.675 16.701 1.00 90.75 198 GLY A N 1
ATOM 1591 C CA . GLY A 1 198 ? -12.843 -3.349 17.495 1.00 90.75 198 GLY A CA 1
ATOM 1592 C C . GLY A 1 198 ? -13.315 -2.500 18.679 1.00 90.75 198 GLY A C 1
ATOM 1593 O O . GLY A 1 198 ? -13.361 -1.270 18.630 1.00 90.75 198 GLY A O 1
ATOM 1594 N N . THR A 1 199 ? -13.645 -3.166 19.785 1.00 81.25 199 THR A N 1
ATOM 1595 C CA . THR A 1 199 ? -14.005 -2.537 21.075 1.00 81.25 199 THR A CA 1
ATOM 1596 C C . THR A 1 199 ? -12.905 -2.691 22.133 1.00 81.25 199 THR A C 1
ATOM 1598 O O . THR A 1 199 ? -13.144 -2.500 23.325 1.00 81.25 199 THR A O 1
ATOM 1601 N N . GLY A 1 200 ? -11.716 -3.133 21.714 1.00 78.44 200 GLY A N 1
ATOM 1602 C CA . GLY A 1 200 ? -10.624 -3.537 22.594 1.00 78.44 200 GLY A CA 1
ATOM 1603 C C . GLY A 1 200 ? -9.642 -2.418 22.948 1.00 78.44 200 GLY A C 1
ATOM 1604 O O . GLY A 1 200 ? -9.950 -1.227 22.937 1.00 78.44 200 GLY A O 1
ATOM 1605 N N . SER A 1 201 ? -8.417 -2.825 23.283 1.00 82.69 201 SER A N 1
ATOM 1606 C CA . SER A 1 201 ? -7.310 -1.939 23.671 1.00 82.69 201 SER A CA 1
ATOM 1607 C C . SER A 1 201 ? -6.379 -1.553 22.517 1.00 82.69 201 SER A C 1
ATOM 1609 O O . SER A 1 201 ? -5.404 -0.837 22.743 1.00 82.69 201 SER A O 1
ATOM 1611 N N . TYR A 1 202 ? -6.655 -2.023 21.299 1.00 91.00 202 TYR A N 1
ATOM 1612 C CA . TYR A 1 202 ? -5.825 -1.758 20.129 1.00 91.00 202 TYR A CA 1
ATOM 1613 C C . TYR A 1 202 ? -6.364 -0.589 19.320 1.00 91.00 202 TYR A C 1
ATOM 1615 O O . TYR A 1 202 ? -7.570 -0.434 19.145 1.00 91.00 202 TYR A O 1
ATOM 1623 N N . ALA A 1 203 ? -5.445 0.214 18.808 1.00 93.19 203 ALA A N 1
ATOM 1624 C CA . ALA A 1 203 ? -5.748 1.365 17.984 1.00 93.19 203 ALA A CA 1
ATOM 1625 C C . ALA A 1 203 ? -5.152 1.197 16.594 1.00 93.19 203 ALA A C 1
ATOM 1627 O O . ALA A 1 203 ? -4.145 0.506 16.425 1.00 93.19 203 ALA A O 1
ATOM 1628 N N . ILE A 1 204 ? -5.751 1.868 15.619 1.00 94.25 204 ILE A N 1
ATOM 1629 C CA . ILE A 1 204 ? -5.052 2.185 14.380 1.00 94.25 204 ILE A CA 1
ATOM 1630 C C . ILE A 1 204 ? -4.204 3.418 14.672 1.00 94.25 204 ILE A C 1
ATOM 1632 O O . ILE A 1 204 ? -4.703 4.406 15.210 1.00 94.25 204 ILE A O 1
ATOM 1636 N N . THR A 1 205 ? -2.909 3.316 14.392 1.00 92.44 205 THR A N 1
ATOM 1637 C CA . THR A 1 205 ? -1.908 4.312 14.803 1.00 92.44 205 THR A CA 1
ATOM 1638 C C . THR A 1 205 ? -1.177 4.944 13.631 1.00 92.44 205 THR A C 1
ATOM 1640 O O . THR A 1 205 ? -0.458 5.919 13.817 1.00 92.44 205 THR A O 1
ATOM 1643 N N . SER A 1 206 ? -1.335 4.378 12.438 1.00 93.56 206 SER A N 1
ATOM 1644 C CA . SER A 1 206 ? -0.857 4.937 11.178 1.00 93.56 206 SER A CA 1
ATOM 1645 C C . SER A 1 206 ? -1.656 4.341 10.021 1.00 93.56 206 SER A C 1
ATOM 1647 O O . SER A 1 206 ? -2.157 3.216 10.129 1.00 93.56 206 SER A O 1
ATOM 1649 N N . LEU A 1 207 ? -1.743 5.093 8.927 1.00 96.38 207 LEU A N 1
ATOM 1650 C CA . LEU A 1 207 ? -2.178 4.622 7.619 1.00 96.38 207 LEU A CA 1
ATOM 1651 C C . LEU A 1 207 ? -1.031 4.783 6.623 1.00 96.38 207 LEU A C 1
ATOM 1653 O O . LEU A 1 207 ? -0.226 5.706 6.736 1.00 96.38 207 LEU A O 1
ATOM 1657 N N . THR A 1 208 ? -1.028 3.923 5.616 1.00 97.38 208 THR A N 1
ATOM 1658 C CA . THR A 1 208 ? -0.200 4.042 4.418 1.00 97.38 208 THR A CA 1
ATOM 1659 C C . THR A 1 208 ? -1.127 3.996 3.211 1.00 97.38 208 THR A C 1
ATOM 1661 O O . THR A 1 208 ? -1.991 3.128 3.134 1.00 97.38 208 THR A O 1
ATOM 1664 N N . VAL A 1 209 ? -0.974 4.928 2.277 1.00 97.81 209 VAL A N 1
ATOM 1665 C CA . VAL A 1 209 ? -1.738 4.983 1.024 1.00 97.81 209 VAL A CA 1
ATOM 1666 C C . VAL A 1 209 ? -0.769 4.789 -0.131 1.00 97.81 209 VAL A C 1
ATOM 1668 O O . VAL A 1 209 ? 0.255 5.467 -0.182 1.00 97.81 209 VAL A O 1
ATOM 1671 N N . VAL A 1 210 ? -1.076 3.860 -1.033 1.00 98.44 210 VAL A N 1
ATOM 1672 C CA . VAL A 1 210 ? -0.210 3.458 -2.148 1.00 98.44 210 VAL A CA 1
ATOM 1673 C C . VAL A 1 210 ? -0.897 3.777 -3.465 1.00 98.44 210 VAL A C 1
ATOM 1675 O O . VAL A 1 210 ? -1.955 3.230 -3.771 1.00 98.44 210 VAL A O 1
ATOM 1678 N N . ASP A 1 211 ? -0.287 4.653 -4.251 1.00 97.94 211 ASP A N 1
ATOM 1679 C CA . ASP A 1 211 ? -0.807 5.059 -5.552 1.00 97.94 211 ASP A CA 1
ATOM 1680 C C . ASP A 1 211 ? -0.290 4.139 -6.666 1.00 97.94 211 ASP A C 1
ATOM 1682 O O . ASP A 1 211 ? 0.857 3.701 -6.636 1.00 97.94 211 ASP A O 1
ATOM 1686 N N . LEU A 1 212 ? -1.095 3.865 -7.691 1.00 96.94 212 LEU A N 1
ATOM 1687 C CA . LEU A 1 212 ? -0.619 3.121 -8.863 1.00 96.94 212 LEU A CA 1
ATOM 1688 C C . LEU A 1 212 ? 0.323 3.954 -9.745 1.00 96.94 212 LEU A C 1
ATOM 1690 O O . LEU A 1 212 ? 1.046 3.376 -10.555 1.00 96.94 212 LEU A O 1
ATOM 1694 N N . LYS A 1 213 ? 0.311 5.287 -9.600 1.00 97.38 213 LYS A N 1
ATOM 1695 C CA . LYS A 1 213 ? 1.060 6.277 -10.390 1.00 97.38 213 LYS A CA 1
ATOM 1696 C C . LYS A 1 213 ? 0.866 6.108 -11.896 1.00 97.38 213 LYS A C 1
ATOM 1698 O O . LYS A 1 213 ? 1.796 6.246 -12.694 1.00 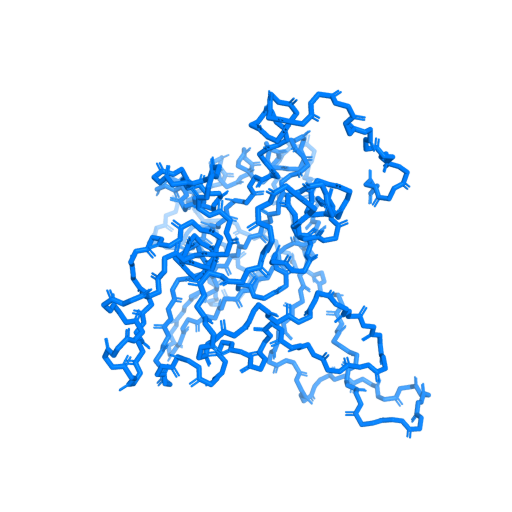97.38 213 LYS A O 1
ATOM 1703 N N . ARG A 1 214 ? -0.363 5.768 -12.298 1.00 94.38 214 ARG A N 1
ATOM 1704 C CA . ARG A 1 214 ? -0.703 5.487 -13.702 1.00 94.38 214 ARG A CA 1
ATOM 1705 C C . ARG A 1 214 ? -0.559 6.701 -14.606 1.00 94.38 214 ARG A C 1
ATOM 1707 O O . ARG A 1 214 ? -0.302 6.535 -15.788 1.00 94.38 214 ARG A O 1
ATOM 1714 N N . ASP A 1 215 ? -0.680 7.904 -14.067 1.00 95.94 215 ASP A N 1
ATOM 1715 C CA . ASP A 1 215 ? -0.401 9.151 -14.775 1.00 95.94 215 ASP A CA 1
ATOM 1716 C C . ASP A 1 215 ? 1.072 9.244 -15.217 1.00 95.94 215 ASP A C 1
ATOM 1718 O O . ASP A 1 215 ? 1.360 9.584 -16.368 1.00 95.94 215 ASP A O 1
ATOM 1722 N N . ILE A 1 216 ? 2.006 8.875 -14.333 1.00 97.31 216 ILE A N 1
ATOM 1723 C CA . ILE A 1 216 ? 3.447 8.842 -14.622 1.00 97.31 216 ILE A CA 1
ATOM 1724 C C . ILE A 1 216 ? 3.753 7.732 -15.626 1.00 97.31 216 ILE A C 1
ATOM 1726 O O . ILE A 1 216 ? 4.429 7.972 -16.632 1.00 97.31 216 ILE A O 1
ATOM 1730 N N . TRP A 1 217 ? 3.209 6.539 -15.384 1.00 96.94 217 TRP A N 1
ATOM 1731 C CA . TRP A 1 217 ? 3.334 5.402 -16.287 1.00 96.94 217 TRP A CA 1
ATOM 1732 C C . TRP A 1 217 ? 2.827 5.724 -17.698 1.00 96.94 217 TRP A C 1
ATOM 1734 O O . TRP A 1 217 ? 3.585 5.591 -18.657 1.00 96.94 217 TRP A O 1
ATOM 1744 N N . GLN A 1 218 ? 1.600 6.235 -17.835 1.00 96.62 218 GLN A N 1
ATOM 1745 C CA . GLN A 1 218 ? 0.985 6.567 -19.125 1.00 96.62 218 GLN A CA 1
ATOM 1746 C C . GLN A 1 218 ? 1.766 7.650 -19.870 1.00 96.62 218 GLN A C 1
ATOM 1748 O O . GLN A 1 218 ? 1.911 7.587 -21.088 1.00 96.62 218 GLN A O 1
ATOM 1753 N N . LYS A 1 219 ? 2.309 8.647 -19.158 1.00 96.94 219 LYS A N 1
ATOM 1754 C CA . LYS A 1 219 ? 3.160 9.671 -19.777 1.00 96.94 219 LYS A CA 1
ATOM 1755 C C . LYS A 1 219 ? 4.420 9.060 -20.394 1.00 96.94 219 LYS A C 1
ATOM 1757 O O . LYS A 1 219 ? 4.912 9.567 -21.403 1.00 96.94 219 LYS A O 1
ATOM 1762 N N . LYS A 1 220 ? 4.964 8.006 -19.782 1.00 97.06 220 LYS A N 1
ATOM 1763 C CA . LYS A 1 220 ? 6.184 7.338 -20.244 1.00 97.06 220 LYS A CA 1
ATOM 1764 C C . LYS A 1 220 ? 5.924 6.265 -21.303 1.00 97.06 220 LYS A C 1
ATOM 1766 O O . LYS A 1 220 ? 6.750 6.097 -22.203 1.00 97.06 220 LYS A O 1
ATOM 1771 N N . PHE A 1 221 ? 4.803 5.567 -21.194 1.00 97.38 221 PHE A N 1
ATOM 1772 C CA . PHE A 1 221 ? 4.378 4.487 -22.079 1.00 97.38 221 PHE A CA 1
ATOM 1773 C C . PHE A 1 221 ? 2.953 4.772 -22.580 1.00 97.38 221 PHE A C 1
ATOM 1775 O O . PHE A 1 221 ? 2.006 4.096 -22.175 1.00 97.38 221 PHE A O 1
ATOM 1782 N N . PRO A 1 222 ? 2.763 5.809 -23.419 1.00 96.94 222 PRO A N 1
ATOM 1783 C CA . PRO A 1 222 ? 1.446 6.184 -23.937 1.00 96.94 222 PRO A CA 1
ATOM 1784 C C . PRO A 1 222 ? 0.775 5.076 -24.761 1.00 96.94 222 PRO A C 1
ATOM 1786 O O . PRO A 1 222 ? -0.434 5.112 -24.951 1.00 96.94 222 PRO A O 1
ATOM 1789 N N . GLU A 1 223 ? 1.555 4.114 -25.250 1.00 95.75 223 GLU A N 1
ATOM 1790 C CA . GLU A 1 223 ? 1.116 2.943 -26.005 1.00 95.75 223 GLU A CA 1
ATOM 1791 C C . GLU A 1 223 ? 0.492 1.831 -25.152 1.00 95.75 223 GLU A C 1
ATOM 1793 O O . GLU A 1 223 ? -0.147 0.938 -25.703 1.00 95.75 223 GLU A O 1
ATOM 1798 N N . VAL A 1 224 ? 0.698 1.847 -23.832 1.00 96.31 224 VAL A N 1
ATOM 1799 C CA . VAL A 1 224 ? 0.188 0.800 -22.943 1.00 96.31 224 VAL A CA 1
ATOM 1800 C C . VAL A 1 224 ? -1.264 1.095 -22.587 1.00 96.31 224 VAL A C 1
ATOM 1802 O O . VAL A 1 224 ? -1.597 2.178 -22.102 1.00 96.31 224 VAL A O 1
ATOM 1805 N N . GLU A 1 225 ? -2.120 0.097 -22.789 1.00 89.94 225 GLU A N 1
ATOM 1806 C CA . GLU A 1 225 ? -3.527 0.123 -22.402 1.00 89.94 225 GLU A CA 1
ATOM 1807 C C . GLU A 1 225 ? -3.750 -0.777 -21.183 1.00 89.94 225 GLU A C 1
ATOM 1809 O O . GLU A 1 225 ? -3.360 -1.946 -21.170 1.00 89.94 225 GLU A O 1
ATOM 1814 N N . ILE A 1 226 ? -4.405 -0.243 -20.151 1.00 87.19 226 ILE A N 1
ATOM 1815 C CA . ILE A 1 226 ? -4.777 -1.022 -18.970 1.00 87.19 226 ILE A CA 1
ATOM 1816 C C . ILE A 1 226 ? -6.215 -1.506 -19.103 1.00 87.19 226 ILE A C 1
ATOM 1818 O O . ILE A 1 226 ? -7.149 -0.710 -19.189 1.00 87.19 226 ILE A O 1
ATOM 1822 N N . ASN A 1 227 ? -6.401 -2.822 -19.021 1.00 77.88 227 ASN A N 1
ATOM 1823 C CA . ASN A 1 227 ? -7.725 -3.394 -18.852 1.00 77.88 227 ASN A CA 1
ATOM 1824 C C . ASN A 1 227 ? -8.150 -3.305 -17.378 1.00 77.88 227 ASN A C 1
ATOM 1826 O O . ASN A 1 227 ? -7.630 -4.012 -16.515 1.00 77.88 227 ASN A O 1
ATOM 1830 N N . GLU A 1 228 ? -9.117 -2.436 -17.086 1.00 69.56 228 GLU A N 1
ATOM 1831 C CA . GLU A 1 228 ? -9.622 -2.233 -15.726 1.00 69.56 228 GLU A CA 1
ATOM 1832 C C . GLU A 1 228 ? -10.552 -3.349 -15.224 1.00 69.56 228 GLU A C 1
ATOM 1834 O O . GLU A 1 228 ? -11.020 -3.267 -14.090 1.00 69.56 228 GLU A O 1
ATOM 1839 N N . SER A 1 229 ? -10.814 -4.408 -16.004 1.00 62.91 229 SER A N 1
ATOM 1840 C CA . SER A 1 229 ? -11.772 -5.466 -15.632 1.00 62.91 229 SER A CA 1
ATOM 1841 C C . SER A 1 229 ? -11.445 -6.207 -14.327 1.00 62.91 229 SER A C 1
ATOM 1843 O O . SER A 1 229 ? -12.298 -6.926 -13.818 1.00 62.91 229 SER A O 1
ATOM 1845 N N . PHE A 1 230 ? -10.231 -6.046 -13.793 1.00 51.72 230 PHE A N 1
ATOM 1846 C CA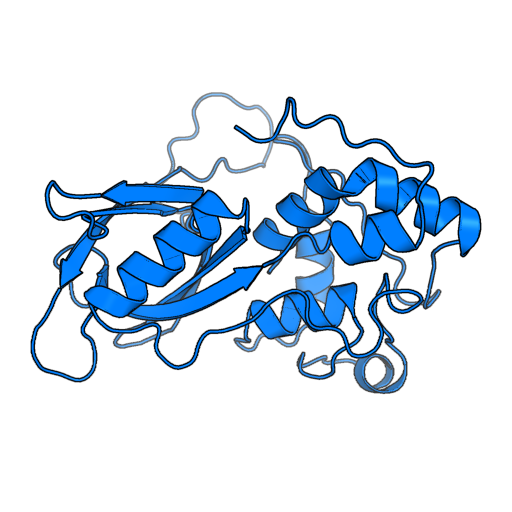 . PHE A 1 230 ? -9.764 -6.655 -12.543 1.00 51.72 230 PHE A CA 1
ATOM 1847 C C . PHE A 1 230 ? -9.771 -5.700 -11.338 1.00 51.72 230 PHE A C 1
ATOM 1849 O O . PHE A 1 230 ? -9.354 -6.098 -10.254 1.00 51.72 230 PHE A O 1
ATOM 1856 N N . ILE A 1 231 ? -10.212 -4.449 -11.513 1.00 53.56 231 ILE A N 1
ATOM 1857 C CA . ILE A 1 231 ? -10.275 -3.438 -10.450 1.00 53.56 231 ILE A CA 1
ATOM 1858 C C . ILE A 1 231 ? -11.744 -3.236 -10.073 1.00 53.56 231 ILE A C 1
ATOM 1860 O O . ILE A 1 231 ? -12.370 -2.255 -10.479 1.00 53.56 231 ILE A O 1
ATOM 1864 N N . GLN A 1 232 ? -12.308 -4.213 -9.366 1.00 39.44 232 GLN A N 1
ATOM 1865 C CA . GLN A 1 232 ? -13.610 -4.107 -8.705 1.00 39.44 232 GLN A CA 1
ATOM 1866 C C . GLN A 1 232 ? -13.435 -4.301 -7.208 1.00 39.44 232 GLN A C 1
ATOM 1868 O O . GLN A 1 232 ? -12.709 -5.249 -6.833 1.00 39.44 232 GLN A O 1
#

Radius of gyration: 18.5 Å; chains: 1; bounding box: 52×45×51 Å

Organism: NCBI:txid2840761

Foldseek 3Di:
DQVQVLVLCVQCVLLVVVLCVVPVFAQDPVQGQFDSDDDLFDDRRLVVSCVQFADPDDDDPQQVVCCQAAVRADGHGPDVVCNVRRGHRHNVQCHVNRQKDWDPPCFAFVNVLVVQVVLLVQLKWKKWWKDFPPDIAIWTWPDFDADPVRTTFKTWTWGPPCVPPDDPDDDPHPGDDTDGDIWTWDADPDDPHGTATHPDRIGTDIMMIGHSPVVSSCVVCVVGDGDCPPRD

InterPro domains:
  IPR015117 Ig protease IdeS [PF09028] (1-163)
  IPR038765 Papain-like cysteine peptidase superfamily [SSF54001] (1-219)